Protein AF-A0A1Q7BQR6-F1 (afdb_monomer_lite)

Secondary structure (DSSP, 8-state):
-HHHHHHHHHHHHHHHHHHHHHHHHHHHHTTSS--TT--HHHHHHHHHHHHHHHHHHHHHHHHHHHHHHHHHHHHHHS-TTEEEEE------TT--HHHHHHHHHHHHHHHHHHHHS----TTHHHHHHHHHHHHT--EEE--STTPPPEEE---SHHHHHHHH-HHHHHHHHHHHHHHHHTSSS-HHHHHHHHHHHHHHHHHHHHHHHHHHHHHTPPPPTT--HHHHTTEEEEE-TTSTTSSSS-------

Structure (mmCIF, N/CA/C/O backbone):
data_AF-A0A1Q7BQR6-F1
#
_entry.id   AF-A0A1Q7BQR6-F1
#
loop_
_atom_site.group_PDB
_atom_site.id
_atom_site.type_symbol
_atom_site.label_atom_id
_atom_site.label_alt_id
_atom_site.label_comp_id
_atom_site.label_asym_id
_atom_site.label_entity_id
_atom_site.label_seq_id
_atom_site.pdbx_PDB_ins_code
_atom_site.Cartn_x
_atom_site.Cartn_y
_atom_site.Cartn_z
_atom_site.occupancy
_atom_site.B_iso_or_equiv
_atom_site.auth_seq_id
_atom_site.auth_comp_id
_atom_site.auth_asym_id
_atom_site.auth_atom_id
_atom_site.pdbx_PDB_model_num
ATOM 1 N N . MET A 1 1 ? 7.768 -19.534 -13.280 1.00 55.81 1 MET A N 1
ATOM 2 C CA . MET A 1 1 ? 9.223 -19.458 -12.997 1.00 55.81 1 MET A CA 1
ATOM 3 C C . MET A 1 1 ? 10.026 -19.010 -14.216 1.00 55.81 1 MET A C 1
ATOM 5 O O . MET A 1 1 ? 10.806 -18.085 -14.047 1.00 55.81 1 MET A O 1
ATOM 9 N N . ALA A 1 2 ? 9.800 -19.561 -15.420 1.00 59.00 2 ALA A N 1
ATOM 10 C CA . ALA A 1 2 ? 10.470 -19.107 -16.654 1.00 59.00 2 ALA A CA 1
ATOM 11 C C . ALA A 1 2 ? 10.367 -17.580 -16.881 1.00 59.00 2 ALA A C 1
ATOM 13 O O . ALA A 1 2 ? 11.382 -16.910 -17.024 1.00 59.00 2 ALA A O 1
ATOM 14 N N . LEU A 1 3 ? 9.167 -17.009 -16.706 1.00 63.59 3 LEU A N 1
ATOM 15 C CA . LEU A 1 3 ? 8.905 -15.574 -16.909 1.00 63.59 3 LEU A CA 1
ATOM 16 C C . LEU A 1 3 ? 9.779 -14.617 -16.069 1.00 63.59 3 LEU A C 1
ATOM 18 O O . LEU A 1 3 ? 10.104 -13.527 -16.527 1.00 63.59 3 LEU A O 1
ATOM 22 N N . LEU A 1 4 ? 10.184 -15.001 -14.850 1.00 68.38 4 LEU A N 1
ATOM 23 C CA . LEU A 1 4 ? 11.023 -14.138 -13.999 1.00 68.38 4 LEU A CA 1
ATOM 24 C C . LEU A 1 4 ? 12.511 -14.219 -14.361 1.00 68.38 4 LEU A C 1
ATOM 26 O O . LEU A 1 4 ? 13.251 -13.260 -14.138 1.00 68.38 4 LEU A O 1
ATOM 30 N N . SER A 1 5 ? 12.953 -15.359 -14.894 1.00 72.06 5 SER A N 1
ATOM 31 C CA . SER A 1 5 ? 14.333 -15.544 -15.348 1.00 72.06 5 SER A CA 1
ATOM 32 C C . SER A 1 5 ? 14.590 -14.741 -16.623 1.00 72.06 5 SER A C 1
ATOM 34 O O . SER A 1 5 ? 15.603 -14.046 -16.722 1.00 72.06 5 SER A O 1
ATOM 36 N N . ASP A 1 6 ? 13.630 -14.760 -17.549 1.00 78.69 6 ASP A N 1
ATOM 37 C CA . ASP A 1 6 ? 13.747 -14.105 -18.855 1.00 78.69 6 ASP A CA 1
ATOM 38 C C . ASP A 1 6 ? 13.797 -12.574 -18.732 1.00 78.69 6 ASP A C 1
ATOM 40 O O . ASP A 1 6 ? 14.563 -11.907 -19.432 1.00 78.69 6 ASP A O 1
ATOM 44 N N . ALA A 1 7 ? 13.057 -12.003 -17.774 1.00 76.06 7 ALA A N 1
ATOM 45 C CA . ALA A 1 7 ? 13.074 -10.566 -17.505 1.00 76.06 7 ALA A CA 1
ATOM 46 C C . ALA A 1 7 ? 14.456 -10.069 -17.037 1.00 76.06 7 ALA A C 1
ATOM 48 O O . ALA A 1 7 ? 14.935 -9.039 -17.511 1.00 76.06 7 ALA A O 1
ATOM 49 N N . ARG A 1 8 ? 15.136 -10.819 -16.153 1.00 81.50 8 ARG A N 1
ATOM 50 C CA . ARG A 1 8 ? 16.489 -10.467 -15.682 1.00 81.50 8 ARG A CA 1
ATOM 51 C C . ARG A 1 8 ? 17.517 -10.531 -16.803 1.00 81.50 8 ARG A C 1
ATOM 53 O O . ARG A 1 8 ? 18.348 -9.632 -16.904 1.00 81.50 8 ARG A O 1
ATOM 60 N N . ALA A 1 9 ? 17.456 -11.576 -17.627 1.00 85.50 9 ALA A N 1
ATOM 61 C CA . ALA A 1 9 ? 18.354 -11.725 -18.767 1.00 85.50 9 ALA A CA 1
ATOM 62 C C . ALA A 1 9 ? 18.178 -10.559 -19.751 1.00 85.50 9 ALA A C 1
ATOM 64 O O . ALA A 1 9 ? 19.150 -9.898 -20.098 1.00 85.50 9 ALA A O 1
ATOM 65 N N . THR A 1 10 ? 16.930 -10.227 -20.091 1.00 85.62 10 THR A N 1
ATOM 66 C CA . THR A 1 10 ? 16.605 -9.105 -20.987 1.00 85.62 10 THR A CA 1
ATOM 67 C C . THR A 1 10 ? 17.101 -7.764 -20.433 1.00 85.62 10 THR A C 1
ATOM 69 O O . THR A 1 10 ? 17.679 -6.960 -21.164 1.00 85.62 10 THR A O 1
ATOM 72 N N . ALA A 1 11 ? 16.923 -7.514 -19.130 1.00 86.06 11 ALA A N 1
ATOM 73 C CA . ALA A 1 11 ? 17.396 -6.288 -18.486 1.00 86.06 11 ALA A CA 1
ATOM 74 C C . ALA A 1 11 ? 18.932 -6.189 -18.441 1.00 86.06 11 ALA A C 1
ATOM 76 O O . ALA A 1 11 ? 19.475 -5.090 -18.573 1.00 86.06 11 ALA A O 1
ATOM 77 N N . ALA A 1 12 ? 19.629 -7.317 -18.266 1.00 89.25 12 ALA A N 1
ATOM 78 C CA . ALA A 1 12 ? 21.087 -7.375 -18.325 1.00 89.25 12 ALA A CA 1
ATOM 79 C C . ALA A 1 12 ? 21.591 -7.070 -19.743 1.00 89.25 12 ALA A C 1
ATOM 81 O O . ALA A 1 12 ? 22.372 -6.137 -19.907 1.00 89.25 12 ALA A O 1
ATOM 82 N N . THR A 1 13 ? 21.050 -7.749 -20.762 1.00 93.38 13 THR A N 1
ATOM 83 C CA . THR A 1 13 ? 21.391 -7.503 -22.173 1.00 93.38 13 THR A CA 1
ATOM 84 C C . THR A 1 13 ? 21.185 -6.041 -22.557 1.00 93.38 13 THR A C 1
ATOM 86 O O . THR A 1 13 ? 22.089 -5.413 -23.097 1.00 93.38 13 THR A O 1
ATOM 89 N N . ARG A 1 14 ? 20.039 -5.451 -22.196 1.00 92.25 14 ARG A N 1
ATOM 90 C CA . ARG A 1 14 ? 19.758 -4.037 -22.477 1.00 92.25 14 ARG A CA 1
ATOM 91 C C . ARG A 1 14 ? 20.744 -3.089 -21.793 1.00 92.25 14 ARG A C 1
ATOM 93 O O . ARG A 1 14 ? 21.058 -2.029 -22.329 1.00 92.25 14 ARG A O 1
ATOM 100 N N . ALA A 1 15 ? 21.198 -3.426 -20.589 1.00 93.19 15 ALA A N 1
ATOM 101 C CA . ALA A 1 15 ? 22.183 -2.610 -19.900 1.00 93.19 15 ALA A CA 1
ATOM 102 C C . ALA A 1 15 ? 23.555 -2.678 -20.578 1.00 93.19 15 ALA A C 1
ATOM 104 O O . ALA A 1 15 ? 24.177 -1.635 -20.756 1.00 93.19 15 ALA A O 1
ATOM 105 N N . ASP A 1 16 ? 23.981 -3.869 -20.998 1.00 95.81 16 ASP A N 1
ATOM 106 C CA . ASP A 1 16 ? 25.238 -4.061 -21.723 1.00 95.81 16 ASP A CA 1
ATOM 107 C C . ASP A 1 16 ? 25.211 -3.329 -23.076 1.00 95.81 16 ASP A C 1
ATOM 109 O O . ASP A 1 16 ? 26.170 -2.641 -23.430 1.00 95.81 16 ASP A O 1
ATOM 113 N N . GLU A 1 17 ? 24.082 -3.385 -23.793 1.00 96.69 17 GLU A N 1
ATOM 114 C CA . GLU A 1 17 ? 23.849 -2.620 -25.025 1.00 96.69 17 GLU A CA 1
ATOM 115 C C . GLU A 1 17 ? 23.951 -1.107 -24.796 1.00 96.69 17 GLU A C 1
ATOM 117 O O . GLU A 1 17 ? 24.633 -0.416 -25.554 1.00 96.69 17 GLU A O 1
ATOM 122 N N . LEU A 1 18 ? 23.318 -0.578 -23.741 1.00 96.75 18 LEU A N 1
ATOM 123 C CA . LEU A 1 18 ? 23.414 0.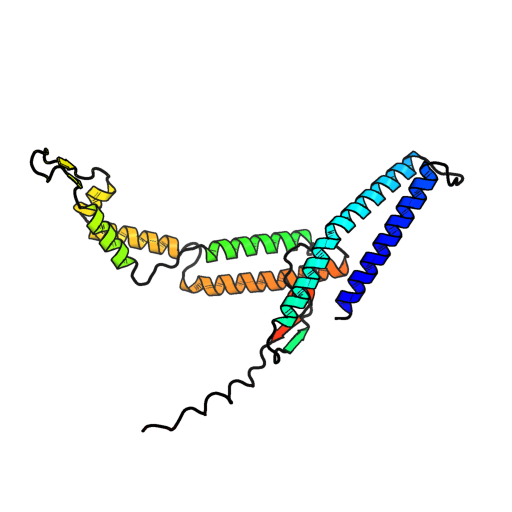843 -23.395 1.00 96.75 18 LEU A CA 1
ATOM 124 C C . LEU A 1 18 ? 24.852 1.240 -23.055 1.00 96.75 18 LEU A C 1
ATOM 126 O O . LEU A 1 18 ? 25.328 2.265 -23.537 1.00 96.75 18 LEU A O 1
ATOM 130 N N . THR A 1 19 ? 25.568 0.432 -22.270 1.00 97.19 19 THR A N 1
ATOM 131 C CA . THR A 1 19 ? 26.977 0.688 -21.947 1.00 97.19 19 THR A CA 1
ATOM 132 C C . THR A 1 19 ? 27.851 0.686 -23.206 1.00 97.19 19 THR A C 1
ATOM 134 O O . THR A 1 19 ? 28.707 1.563 -23.356 1.00 97.19 19 THR A O 1
ATOM 137 N N . ALA A 1 20 ? 27.612 -0.238 -24.142 1.00 97.56 20 ALA A N 1
ATOM 138 C CA . ALA A 1 20 ? 28.313 -0.278 -25.423 1.00 97.56 20 ALA A CA 1
ATOM 139 C C . ALA A 1 20 ? 28.024 0.969 -26.279 1.00 97.56 20 ALA A C 1
ATOM 141 O O . ALA A 1 20 ? 28.961 1.599 -26.771 1.00 97.56 20 ALA A O 1
ATOM 142 N N . GLN A 1 21 ? 26.756 1.380 -26.393 1.00 97.88 21 GLN A N 1
ATOM 143 C CA . GLN A 1 21 ? 26.348 2.586 -27.129 1.00 97.88 21 GLN A CA 1
ATOM 144 C C . GLN A 1 21 ? 26.939 3.864 -26.518 1.00 97.88 21 GLN A C 1
ATOM 146 O O . GLN A 1 21 ? 27.474 4.706 -27.236 1.00 97.88 21 GLN A O 1
ATOM 151 N N . ILE A 1 22 ? 26.905 3.993 -25.188 1.00 97.94 22 ILE A N 1
ATOM 152 C CA . ILE A 1 22 ? 27.515 5.117 -24.463 1.00 97.94 22 ILE A CA 1
ATOM 153 C C . ILE A 1 22 ? 29.016 5.179 -24.752 1.00 97.94 22 ILE A C 1
ATOM 155 O O . ILE A 1 22 ? 29.551 6.270 -24.959 1.00 97.94 22 ILE A O 1
ATOM 159 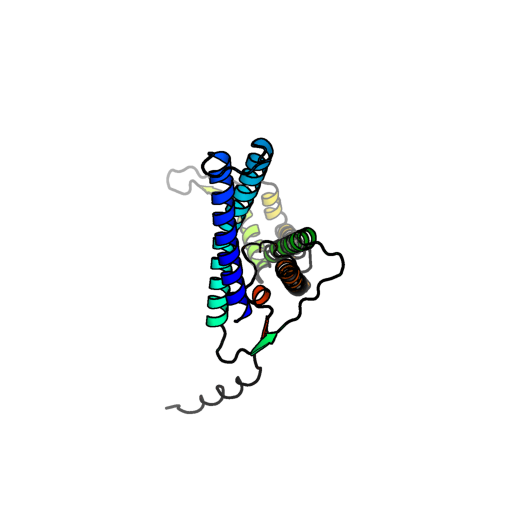N N . SER A 1 23 ? 29.706 4.032 -24.785 1.00 97.75 23 SER A N 1
ATOM 160 C CA . SER A 1 23 ? 31.131 4.011 -25.117 1.00 97.75 23 SER A CA 1
ATOM 161 C C . SER A 1 23 ? 31.397 4.407 -26.570 1.00 97.75 23 SER A C 1
ATOM 163 O O . SER A 1 23 ? 32.281 5.234 -26.781 1.00 97.75 23 SER A O 1
ATOM 165 N N . ASP A 1 24 ? 30.629 3.897 -27.543 1.00 97.75 24 ASP A N 1
ATOM 166 C CA . ASP A 1 24 ? 30.773 4.254 -28.969 1.00 97.75 24 ASP A CA 1
ATOM 167 C C . ASP A 1 24 ? 30.596 5.764 -29.191 1.00 97.75 24 ASP A C 1
ATOM 169 O O . ASP A 1 24 ? 31.467 6.418 -29.767 1.00 97.75 24 ASP A O 1
ATOM 173 N N . VAL A 1 25 ? 29.521 6.351 -28.653 1.00 97.62 25 VAL A N 1
ATOM 174 C CA . VAL A 1 25 ? 29.250 7.793 -28.779 1.00 97.62 25 VAL A CA 1
ATOM 175 C C . VAL A 1 25 ? 30.335 8.622 -28.086 1.00 97.62 25 VAL A C 1
ATOM 177 O O . VAL A 1 25 ? 30.791 9.631 -28.626 1.00 97.62 25 VAL A O 1
ATOM 180 N N . ARG A 1 26 ? 30.814 8.183 -26.915 1.00 98.00 26 ARG A N 1
ATOM 181 C CA . ARG A 1 26 ? 31.918 8.841 -26.201 1.00 98.00 26 ARG A CA 1
ATOM 182 C C . ARG A 1 26 ? 33.227 8.794 -26.990 1.00 98.00 26 ARG A C 1
ATOM 184 O O . ARG A 1 26 ? 33.954 9.786 -27.008 1.00 98.00 26 ARG A O 1
ATOM 191 N N . ASP A 1 27 ? 33.559 7.667 -27.611 1.00 97.88 27 ASP A N 1
ATOM 192 C CA . ASP A 1 27 ? 34.783 7.533 -28.404 1.00 97.88 27 ASP A CA 1
ATOM 193 C C . ASP A 1 27 ? 34.715 8.377 -29.690 1.00 97.88 27 ASP A C 1
ATOM 195 O O . ASP A 1 27 ? 35.723 8.987 -30.061 1.00 97.88 27 ASP A O 1
ATOM 199 N N . ARG A 1 28 ? 33.527 8.514 -30.301 1.00 97.12 28 ARG A N 1
ATOM 200 C CA . ARG A 1 28 ? 33.272 9.446 -31.418 1.00 97.12 28 ARG A CA 1
ATOM 201 C C . ARG A 1 28 ? 33.423 10.910 -31.001 1.00 97.12 28 ARG A C 1
ATOM 203 O O . ARG A 1 28 ? 34.170 11.654 -31.631 1.00 97.12 28 ARG A O 1
ATOM 210 N N . LEU A 1 29 ? 32.813 11.314 -29.883 1.00 96.56 29 LEU A N 1
ATOM 211 C CA . LEU A 1 29 ? 32.932 12.677 -29.337 1.00 96.56 29 LEU A CA 1
ATOM 212 C C . LEU A 1 29 ? 34.375 13.067 -28.985 1.00 96.56 29 LEU A C 1
ATOM 214 O O . LEU A 1 29 ? 34.754 14.226 -29.132 1.00 96.56 29 LEU A O 1
ATOM 218 N N . ASN A 1 30 ? 35.180 12.104 -28.532 1.00 97.25 30 ASN A N 1
ATOM 219 C CA . ASN A 1 30 ? 36.588 12.317 -28.194 1.00 97.25 30 ASN A CA 1
ATOM 220 C C . ASN A 1 30 ? 37.532 12.231 -29.407 1.00 97.25 30 ASN A C 1
ATOM 222 O O . ASN A 1 30 ? 38.747 12.326 -29.230 1.00 97.25 30 ASN A O 1
ATOM 226 N N . GLY A 1 31 ? 37.010 12.001 -30.617 1.00 96.00 31 GLY A N 1
ATOM 227 C CA . GLY A 1 31 ? 37.808 11.866 -31.838 1.00 96.00 31 GLY A CA 1
ATOM 228 C C . GLY A 1 31 ? 38.665 10.598 -31.901 1.00 96.00 31 GLY A C 1
ATOM 229 O O . GLY A 1 31 ? 39.575 10.519 -32.721 1.00 96.00 31 GLY A O 1
ATOM 230 N N . ARG A 1 32 ? 38.400 9.598 -31.047 1.00 97.12 32 ARG A N 1
ATOM 231 C CA . ARG A 1 32 ? 39.082 8.290 -31.099 1.00 97.12 32 ARG A CA 1
ATOM 232 C C . ARG A 1 32 ? 38.581 7.440 -32.261 1.00 97.12 32 ARG A C 1
ATOM 234 O O . ARG A 1 32 ? 39.334 6.642 -32.809 1.00 97.12 32 ARG A O 1
ATOM 241 N N . VAL A 1 33 ? 37.315 7.623 -32.623 1.00 96.38 33 VAL A N 1
ATOM 242 C CA . VAL A 1 33 ? 36.673 7.041 -33.801 1.00 96.38 33 VAL A CA 1
ATOM 243 C C . VAL A 1 33 ? 36.109 8.197 -34.615 1.00 96.38 33 VAL A C 1
ATOM 245 O O . VAL A 1 33 ? 35.431 9.056 -34.062 1.00 96.38 33 VAL A O 1
ATOM 248 N N . TRP A 1 34 ? 36.384 8.234 -35.917 1.00 92.06 34 TRP A N 1
ATOM 249 C CA . TRP A 1 34 ? 35.858 9.266 -36.808 1.00 92.06 34 TRP A CA 1
ATOM 250 C C . TRP A 1 34 ? 34.976 8.630 -37.876 1.00 92.06 34 TRP A C 1
ATOM 252 O O . TRP A 1 34 ? 35.377 7.655 -38.515 1.00 92.06 34 TRP A O 1
ATOM 262 N N . ARG A 1 35 ? 33.781 9.185 -38.078 1.00 95.31 35 ARG A N 1
ATOM 263 C CA . ARG A 1 35 ? 32.907 8.844 -39.200 1.00 95.31 35 ARG A CA 1
ATOM 264 C C . ARG A 1 35 ? 32.589 10.118 -39.970 1.00 95.31 35 ARG A C 1
ATOM 266 O O . ARG A 1 35 ? 32.340 11.174 -39.390 1.00 95.31 35 ARG A O 1
ATOM 273 N N . GLN A 1 36 ? 32.625 10.019 -41.292 1.00 96.19 36 GLN A N 1
ATOM 274 C CA . GLN A 1 36 ? 32.262 11.131 -42.158 1.00 96.19 36 GLN A CA 1
ATOM 275 C C . GLN A 1 36 ? 30.781 11.472 -41.934 1.00 96.19 36 GLN A C 1
ATOM 277 O O . GLN A 1 36 ? 29.923 10.620 -42.148 1.00 96.19 36 GLN A O 1
ATOM 282 N N . GLY A 1 37 ? 30.496 12.705 -41.508 1.00 94.81 37 GLY A N 1
ATOM 283 C CA . GLY A 1 37 ? 29.133 13.180 -41.234 1.00 94.81 37 GLY A CA 1
ATOM 284 C C . GLY A 1 37 ? 28.747 13.261 -39.755 1.00 94.81 37 GLY A C 1
ATOM 285 O O . GLY A 1 37 ? 27.616 13.631 -39.467 1.00 94.81 37 GLY A O 1
ATOM 286 N N . ASP A 1 38 ? 29.656 12.960 -38.825 1.00 96.69 38 ASP A N 1
ATOM 287 C CA . ASP A 1 38 ? 29.393 13.148 -37.395 1.00 96.69 38 ASP A CA 1
ATOM 288 C C . ASP A 1 38 ? 29.241 14.642 -37.052 1.00 96.69 38 ASP A C 1
ATOM 290 O O . ASP A 1 38 ? 30.207 15.403 -37.135 1.00 96.69 38 ASP A O 1
ATOM 294 N N . ASP A 1 39 ? 28.041 15.051 -36.627 1.00 97.12 39 ASP A N 1
ATOM 295 C CA . ASP A 1 39 ? 27.799 16.353 -35.998 1.00 97.12 39 ASP A CA 1
ATOM 296 C C . ASP A 1 39 ? 28.014 16.243 -34.472 1.00 97.12 39 ASP A C 1
ATOM 298 O O . ASP A 1 39 ? 27.289 15.509 -33.786 1.00 97.12 39 ASP A O 1
ATOM 302 N N . PRO A 1 40 ? 28.982 16.977 -33.887 1.00 96.06 40 PRO A N 1
ATOM 303 C CA . PRO A 1 40 ? 29.203 16.990 -32.444 1.00 96.06 40 PRO A CA 1
ATOM 304 C C . PRO A 1 40 ? 27.972 17.378 -31.615 1.00 96.06 40 PRO A C 1
ATOM 306 O O . PRO A 1 40 ? 27.861 16.939 -30.468 1.00 96.06 40 PRO A O 1
ATOM 309 N N . ALA A 1 41 ? 27.073 18.215 -32.142 1.00 97.19 41 ALA A N 1
ATOM 310 C CA . ALA A 1 41 ? 25.863 18.617 -31.431 1.00 97.19 41 ALA A CA 1
ATOM 311 C C . ALA A 1 41 ? 24.876 17.446 -31.307 1.00 97.19 41 ALA A C 1
ATOM 313 O O . ALA A 1 41 ? 24.406 17.157 -30.204 1.00 97.19 41 ALA A O 1
ATOM 314 N N . GLU A 1 42 ? 24.634 16.723 -32.403 1.00 97.31 42 GLU A N 1
ATOM 315 C CA . GLU A 1 42 ? 23.774 15.535 -32.416 1.00 97.31 42 GLU A CA 1
ATOM 316 C C . GLU A 1 42 ? 24.326 14.430 -31.510 1.00 97.31 42 GLU A C 1
ATOM 318 O O . GLU A 1 42 ? 23.586 13.867 -30.700 1.00 97.31 42 GLU A O 1
ATOM 323 N N . LEU A 1 43 ? 25.640 14.182 -31.563 1.00 97.31 43 LEU A N 1
ATOM 324 C CA . LEU A 1 43 ? 26.298 13.198 -30.700 1.00 97.31 43 LEU A CA 1
ATOM 325 C C . LEU A 1 43 ? 26.167 13.534 -29.211 1.00 97.31 43 LEU A C 1
ATOM 327 O O . LEU A 1 43 ? 25.983 12.633 -28.395 1.00 97.31 43 LEU A O 1
ATOM 331 N N . ARG A 1 44 ? 26.242 14.817 -28.832 1.00 97.69 44 ARG A N 1
ATOM 332 C CA . ARG A 1 44 ? 26.018 15.244 -27.439 1.00 97.69 44 ARG A CA 1
ATOM 333 C C . ARG A 1 44 ? 24.579 14.987 -27.005 1.00 97.69 44 ARG A C 1
ATOM 335 O O . ARG A 1 44 ? 24.371 14.417 -25.937 1.00 97.69 44 ARG A O 1
ATOM 342 N N . CYS A 1 45 ? 23.600 15.340 -27.838 1.00 97.44 45 CYS A N 1
ATOM 343 C CA . CYS A 1 45 ? 22.193 15.054 -27.557 1.00 97.44 45 CYS A CA 1
ATOM 344 C C . CYS A 1 45 ? 21.929 13.547 -27.420 1.00 97.44 45 CYS A C 1
ATOM 346 O O . CYS A 1 45 ? 21.205 13.122 -26.516 1.00 97.44 45 CYS A O 1
ATOM 348 N N . GLU A 1 46 ? 22.529 12.727 -28.285 1.00 97.69 46 GLU A N 1
ATOM 349 C CA . GLU A 1 46 ? 22.432 11.273 -28.190 1.00 97.69 46 GLU A CA 1
ATOM 350 C C . GLU A 1 46 ? 23.085 10.738 -26.910 1.00 97.69 46 GLU A C 1
ATOM 352 O O . GLU A 1 46 ? 22.473 9.931 -26.207 1.00 97.69 46 GLU A O 1
ATOM 357 N N . PHE A 1 47 ? 24.283 11.216 -26.570 1.00 97.81 47 PHE A N 1
ATOM 358 C CA . PHE A 1 47 ? 24.987 10.835 -25.349 1.00 97.81 47 PHE A CA 1
ATOM 359 C C . PHE A 1 47 ? 24.161 11.145 -24.095 1.00 97.81 47 PHE A C 1
ATOM 361 O O . PHE A 1 47 ? 23.975 10.273 -23.244 1.00 97.81 47 PHE A O 1
ATOM 368 N N . ASP A 1 48 ? 23.593 12.350 -24.008 1.00 98.00 48 ASP A N 1
ATOM 369 C CA . ASP A 1 48 ? 22.743 12.762 -22.888 1.00 98.00 48 ASP A CA 1
ATOM 370 C C . ASP A 1 48 ? 21.483 11.890 -22.778 1.00 98.00 48 ASP A C 1
ATOM 372 O O . ASP A 1 48 ? 21.103 11.469 -21.679 1.00 98.00 48 ASP A O 1
ATOM 376 N N . ARG A 1 49 ? 20.860 11.550 -23.916 1.00 98.12 49 ARG A N 1
ATOM 377 C CA . ARG A 1 49 ? 19.718 10.625 -23.979 1.00 98.12 49 ARG A CA 1
ATOM 378 C C . ARG A 1 49 ? 20.090 9.232 -23.461 1.00 98.12 49 ARG A C 1
ATOM 380 O O . ARG A 1 49 ? 19.332 8.656 -22.679 1.00 98.12 49 ARG A O 1
ATOM 387 N N . LEU A 1 50 ? 21.238 8.694 -23.872 1.00 97.75 50 LEU A N 1
ATOM 388 C CA . LEU A 1 50 ? 21.713 7.378 -23.434 1.00 97.75 50 LEU A CA 1
ATOM 389 C C . LEU A 1 50 ? 22.052 7.363 -21.939 1.00 97.75 50 LEU A C 1
ATOM 391 O O . LEU A 1 50 ? 21.631 6.449 -21.231 1.00 97.75 50 LEU A O 1
ATOM 395 N N . LEU A 1 51 ? 22.720 8.401 -21.428 1.00 98.00 51 LEU A N 1
ATOM 396 C CA . LEU A 1 51 ? 22.986 8.549 -19.994 1.00 98.00 51 LEU A CA 1
ATOM 397 C C . LEU A 1 51 ? 21.694 8.644 -19.173 1.00 98.00 51 LEU A C 1
ATOM 399 O O . LEU A 1 51 ? 21.612 8.098 -18.070 1.00 98.00 51 LEU A O 1
ATOM 403 N N . ALA A 1 52 ? 20.671 9.333 -19.683 1.00 96.94 52 ALA A N 1
ATOM 404 C CA . ALA A 1 52 ? 19.365 9.383 -19.034 1.00 96.94 52 ALA A CA 1
ATOM 405 C C . ALA A 1 52 ? 18.702 7.993 -18.987 1.00 96.94 52 ALA A C 1
ATOM 407 O O . ALA A 1 52 ? 18.166 7.609 -17.943 1.00 96.94 52 ALA A O 1
ATOM 408 N N . ALA A 1 53 ? 18.785 7.222 -20.076 1.00 95.25 53 ALA A N 1
ATOM 409 C CA . ALA A 1 53 ? 18.273 5.854 -20.139 1.00 95.25 53 ALA A CA 1
ATOM 410 C C . ALA A 1 53 ? 19.027 4.901 -19.192 1.00 95.25 53 ALA A C 1
ATOM 412 O O . ALA A 1 53 ? 18.392 4.135 -18.465 1.00 95.25 53 ALA A O 1
ATOM 413 N N . GLU A 1 54 ? 20.359 4.987 -19.133 1.00 96.88 54 GLU A N 1
ATOM 414 C CA . GLU A 1 54 ? 21.179 4.209 -18.198 1.00 96.88 54 GLU A CA 1
ATOM 415 C C . GLU A 1 54 ? 20.802 4.519 -16.744 1.00 96.88 54 GLU A C 1
ATOM 417 O O . GLU A 1 54 ? 20.543 3.603 -15.961 1.00 96.88 54 GLU A O 1
ATOM 422 N N . LYS A 1 55 ? 20.684 5.804 -16.382 1.00 96.81 55 LYS A N 1
ATOM 423 C CA . LYS A 1 55 ? 20.244 6.219 -15.039 1.00 96.81 55 LYS A CA 1
ATOM 424 C C . LYS A 1 55 ? 18.851 5.691 -14.700 1.00 96.81 55 LYS A C 1
ATOM 426 O O . LYS A 1 55 ? 18.615 5.296 -13.557 1.00 96.81 55 LYS A O 1
ATOM 431 N N . ALA A 1 56 ? 17.923 5.683 -15.657 1.00 93.81 56 ALA A N 1
ATOM 432 C CA . ALA A 1 56 ? 16.590 5.118 -15.456 1.00 93.81 56 ALA A CA 1
ATOM 433 C C . ALA A 1 56 ? 16.660 3.606 -15.175 1.00 93.81 56 ALA A C 1
ATOM 435 O O . ALA A 1 56 ? 16.071 3.141 -14.198 1.00 93.81 56 ALA A O 1
ATOM 436 N N . LEU A 1 57 ? 17.453 2.861 -15.951 1.00 93.62 57 LEU A N 1
ATOM 437 C CA . LEU A 1 57 ? 17.658 1.424 -15.755 1.00 93.62 57 LEU A CA 1
ATOM 438 C C . LEU A 1 57 ? 18.330 1.127 -14.405 1.00 93.62 57 LEU A C 1
ATOM 440 O O . LEU A 1 57 ? 17.896 0.238 -13.673 1.00 93.62 57 LEU A O 1
ATOM 444 N N . GLN A 1 58 ? 19.342 1.908 -14.019 1.00 94.19 58 GLN A N 1
ATOM 445 C CA . GLN A 1 58 ? 20.007 1.780 -12.718 1.00 94.19 58 GLN A CA 1
ATOM 446 C C . GLN A 1 58 ? 19.041 1.993 -11.543 1.00 94.19 58 GLN A C 1
ATOM 448 O O . GLN A 1 58 ? 19.117 1.259 -10.560 1.00 94.19 58 GLN A O 1
ATOM 453 N N . ARG A 1 59 ? 18.104 2.947 -11.647 1.00 93.56 59 ARG A N 1
ATOM 454 C CA . ARG A 1 59 ? 17.056 3.166 -10.630 1.00 93.56 59 ARG A CA 1
ATOM 455 C C . ARG A 1 59 ? 16.049 2.017 -10.557 1.00 93.56 59 ARG A C 1
ATOM 457 O O . ARG A 1 59 ? 15.520 1.751 -9.483 1.00 93.56 59 ARG A O 1
ATOM 464 N N . GLN A 1 60 ? 15.791 1.340 -11.673 1.00 92.25 60 GLN A N 1
ATOM 465 C CA . GLN A 1 60 ? 14.832 0.237 -11.756 1.00 92.25 60 GLN A CA 1
ATOM 466 C C . GLN A 1 60 ? 15.380 -1.079 -11.183 1.00 92.25 60 GLN A C 1
ATOM 468 O O . GLN A 1 60 ? 14.644 -1.814 -10.527 1.00 92.25 60 GLN A O 1
ATOM 473 N N . ARG A 1 61 ? 16.680 -1.354 -11.355 1.00 92.50 61 ARG A N 1
ATOM 474 C CA . ARG A 1 61 ? 17.345 -2.578 -10.863 1.00 92.50 61 ARG A CA 1
ATOM 475 C C . ARG A 1 61 ? 17.018 -2.962 -9.408 1.00 92.50 61 ARG A C 1
ATOM 477 O O . ARG A 1 61 ? 16.627 -4.111 -9.198 1.00 92.50 61 ARG A O 1
ATOM 484 N N . PRO A 1 62 ? 17.153 -2.078 -8.396 1.00 93.88 62 PRO A N 1
ATOM 485 C CA . PRO A 1 62 ? 16.848 -2.453 -7.015 1.00 93.88 62 PRO A CA 1
ATOM 486 C C . PRO A 1 62 ? 15.363 -2.779 -6.803 1.00 93.88 62 PRO A C 1
ATOM 488 O O . PRO A 1 62 ? 15.053 -3.672 -6.022 1.00 93.88 62 PRO A O 1
ATOM 491 N N . ILE A 1 63 ? 14.453 -2.113 -7.523 1.00 92.69 63 ILE A N 1
ATOM 492 C CA . ILE A 1 63 ? 13.004 -2.360 -7.434 1.00 92.69 63 ILE A CA 1
ATOM 493 C C . ILE A 1 63 ? 12.670 -3.758 -7.967 1.00 92.69 63 ILE A C 1
ATOM 495 O O . ILE A 1 63 ? 11.892 -4.492 -7.357 1.00 92.69 63 ILE A O 1
ATOM 499 N N . GLU A 1 64 ? 13.271 -4.153 -9.089 1.00 92.06 64 GLU A N 1
ATOM 500 C CA . GLU A 1 64 ? 13.073 -5.486 -9.664 1.00 92.06 64 GLU A CA 1
ATOM 501 C C . GLU A 1 64 ? 13.697 -6.586 -8.806 1.00 92.06 64 GLU A C 1
ATOM 503 O O . GLU A 1 64 ? 13.080 -7.635 -8.609 1.00 92.06 64 GLU A O 1
ATOM 508 N N . ALA A 1 65 ? 14.895 -6.348 -8.265 1.00 91.94 65 ALA A N 1
ATOM 509 C CA . ALA A 1 65 ? 15.544 -7.275 -7.345 1.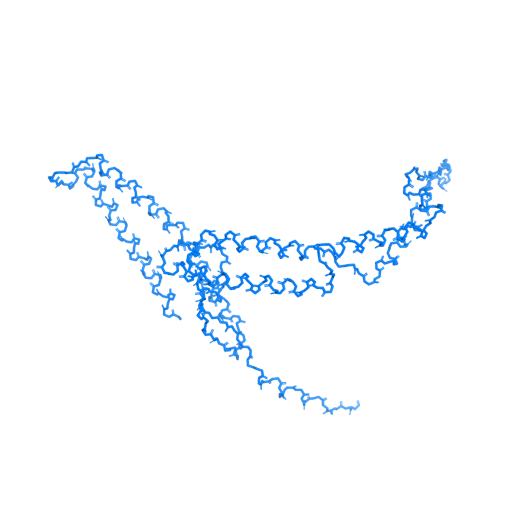00 91.94 65 ALA A CA 1
ATOM 510 C C . ALA A 1 65 ? 14.671 -7.526 -6.105 1.00 91.94 65 ALA A C 1
ATOM 512 O O . ALA A 1 65 ? 14.315 -8.676 -5.846 1.00 91.94 65 ALA A O 1
ATOM 513 N N . ASP A 1 66 ? 14.235 -6.456 -5.432 1.00 94.44 66 ASP A N 1
ATOM 514 C CA . ASP A 1 66 ? 13.328 -6.512 -4.279 1.00 94.44 66 ASP A CA 1
ATOM 515 C C . ASP A 1 66 ? 12.003 -7.212 -4.618 1.00 94.44 66 ASP A C 1
ATOM 517 O O . ASP A 1 66 ? 11.512 -8.059 -3.873 1.00 94.44 66 ASP A O 1
ATOM 521 N N . THR A 1 67 ? 11.423 -6.919 -5.783 1.00 93.88 67 THR A N 1
ATOM 522 C CA . THR A 1 67 ? 10.181 -7.564 -6.231 1.00 93.88 67 THR A CA 1
ATOM 523 C C . THR A 1 67 ? 10.352 -9.071 -6.397 1.00 93.88 67 THR A C 1
ATOM 525 O O . THR A 1 67 ? 9.505 -9.841 -5.941 1.00 93.88 67 THR A O 1
ATOM 528 N N . ILE A 1 68 ? 11.458 -9.516 -6.993 1.00 93.25 68 ILE A N 1
ATOM 529 C CA . ILE A 1 68 ? 11.742 -10.943 -7.168 1.00 93.25 68 ILE A CA 1
ATOM 530 C C . ILE A 1 68 ? 11.983 -11.625 -5.822 1.00 93.25 68 ILE A C 1
ATOM 532 O O . ILE A 1 68 ? 11.492 -12.735 -5.607 1.00 93.25 68 ILE A O 1
ATOM 536 N N . ASP A 1 69 ? 12.695 -10.975 -4.908 1.00 94.62 69 ASP A N 1
ATOM 537 C CA . ASP A 1 69 ? 12.962 -11.535 -3.585 1.00 94.62 69 ASP A CA 1
ATOM 538 C C . ASP A 1 69 ? 11.673 -11.653 -2.761 1.00 94.62 69 ASP A C 1
ATOM 540 O O . ASP A 1 69 ? 11.423 -12.705 -2.167 1.00 94.62 69 ASP A O 1
ATOM 544 N N . ARG A 1 70 ? 10.772 -10.665 -2.839 1.00 96.12 70 ARG A N 1
ATOM 545 C CA . ARG A 1 70 ? 9.417 -10.773 -2.273 1.00 96.12 70 ARG A CA 1
ATOM 546 C C . ARG A 1 70 ? 8.596 -11.889 -2.910 1.00 96.12 70 ARG A C 1
ATOM 548 O O . ARG A 1 70 ? 7.882 -12.587 -2.193 1.00 96.12 70 ARG A O 1
ATOM 555 N N . CYS A 1 71 ? 8.705 -12.100 -4.223 1.00 96.06 71 CYS A N 1
ATOM 556 C CA . CYS A 1 71 ? 8.036 -13.218 -4.895 1.00 96.06 71 CYS A CA 1
ATOM 557 C C . CYS A 1 71 ? 8.517 -14.572 -4.374 1.00 96.06 71 CYS A C 1
ATOM 559 O O . CYS A 1 71 ? 7.701 -15.442 -4.072 1.00 96.06 71 CYS A O 1
ATOM 561 N N . LYS A 1 72 ? 9.832 -14.742 -4.217 1.00 95.56 72 LYS A N 1
ATOM 562 C CA . LYS A 1 72 ? 10.416 -15.962 -3.647 1.00 95.56 72 LYS A CA 1
ATOM 563 C C . LYS A 1 72 ? 9.991 -16.171 -2.197 1.00 95.56 72 LYS A C 1
ATOM 565 O O . LYS A 1 72 ? 9.587 -17.275 -1.847 1.00 95.56 72 LYS A O 1
ATOM 570 N N . ALA A 1 73 ? 10.053 -15.122 -1.376 1.00 96.38 73 ALA A N 1
ATOM 571 C CA . ALA A 1 73 ? 9.649 -15.179 0.025 1.00 96.38 73 ALA A CA 1
ATOM 572 C C . ALA A 1 73 ? 8.166 -15.548 0.171 1.00 96.38 73 ALA A C 1
ATOM 574 O O . ALA A 1 73 ? 7.821 -16.396 0.987 1.00 96.38 73 ALA A O 1
ATOM 575 N N . TRP A 1 74 ? 7.300 -14.966 -0.663 1.00 96.94 74 TRP A N 1
ATOM 576 C CA . TRP A 1 74 ? 5.877 -15.293 -0.683 1.00 96.94 74 TRP A CA 1
ATOM 577 C C . TRP A 1 74 ? 5.632 -16.756 -1.059 1.00 96.94 74 TRP A C 1
ATOM 579 O O . TRP A 1 74 ? 4.930 -17.444 -0.328 1.00 96.94 74 TRP A O 1
ATOM 589 N N . LEU A 1 75 ? 6.263 -17.256 -2.131 1.00 96.44 75 LEU A N 1
ATOM 590 C CA . LEU A 1 75 ? 6.157 -18.664 -2.536 1.00 96.44 75 LEU A CA 1
ATOM 591 C C . LEU A 1 75 ? 6.648 -19.624 -1.443 1.00 96.44 75 LEU A C 1
ATOM 593 O O . LEU A 1 75 ? 6.015 -20.648 -1.206 1.00 96.44 75 LEU A O 1
ATOM 597 N N . ALA A 1 76 ? 7.748 -19.288 -0.765 1.00 96.38 76 ALA A N 1
ATOM 598 C CA . ALA A 1 76 ? 8.302 -20.096 0.320 1.00 96.38 76 ALA A CA 1
ATOM 599 C C . ALA A 1 76 ? 7.414 -20.116 1.578 1.00 96.38 76 ALA A C 1
ATOM 601 O O . ALA A 1 76 ? 7.480 -21.065 2.355 1.00 96.38 76 ALA A O 1
ATOM 602 N N . ALA A 1 77 ? 6.592 -19.083 1.781 1.00 96.50 77 ALA A N 1
ATOM 603 C CA . ALA A 1 77 ? 5.671 -18.982 2.910 1.00 96.50 77 ALA A CA 1
ATOM 604 C C . ALA A 1 77 ? 4.325 -19.694 2.674 1.00 96.50 77 ALA A C 1
ATOM 606 O O . ALA A 1 77 ? 3.524 -19.797 3.605 1.00 96.50 77 ALA A O 1
ATOM 607 N N . LEU A 1 78 ? 4.046 -20.167 1.453 1.00 95.25 78 LEU A N 1
ATOM 608 C CA . LEU A 1 78 ? 2.794 -20.859 1.154 1.00 95.25 78 LEU A CA 1
ATOM 609 C C . LEU A 1 78 ? 2.742 -22.235 1.840 1.00 95.25 78 LEU A C 1
ATOM 611 O O . LEU A 1 78 ? 3.727 -22.976 1.812 1.00 95.25 78 LEU A O 1
ATOM 615 N N . PRO A 1 79 ? 1.585 -22.633 2.403 1.00 94.69 79 PRO A N 1
ATOM 616 C CA . PRO A 1 79 ? 1.382 -23.996 2.877 1.00 94.69 79 PRO A CA 1
ATOM 617 C C . PRO A 1 79 ? 1.679 -25.036 1.778 1.00 94.69 79 PRO A C 1
ATOM 619 O O . PRO A 1 79 ? 1.297 -24.800 0.627 1.00 94.69 79 PRO A O 1
ATOM 622 N N . PRO A 1 80 ? 2.252 -26.214 2.103 1.00 91.75 80 PRO A N 1
ATOM 623 C CA . PRO A 1 80 ? 2.630 -27.232 1.111 1.00 91.75 80 PRO A CA 1
ATOM 624 C C . PRO A 1 80 ? 1.490 -27.727 0.208 1.00 91.75 80 PRO A C 1
ATOM 626 O O . PRO A 1 80 ? 1.743 -28.209 -0.890 1.00 91.75 80 PRO A O 1
ATOM 629 N N . ALA A 1 81 ? 0.238 -27.615 0.661 1.00 92.50 81 ALA A N 1
ATOM 630 C CA . ALA A 1 81 ? -0.955 -28.024 -0.084 1.00 92.50 81 ALA A CA 1
ATOM 631 C C . ALA A 1 81 ? -1.613 -26.877 -0.880 1.00 92.50 81 ALA A C 1
ATOM 633 O O . ALA A 1 81 ? -2.735 -27.024 -1.359 1.00 92.50 81 ALA A O 1
ATOM 634 N N . THR A 1 82 ? -0.967 -25.715 -0.992 1.00 94.38 82 THR A N 1
ATOM 635 C CA . THR A 1 82 ? -1.535 -24.573 -1.721 1.00 94.38 82 THR A CA 1
ATOM 636 C C . THR A 1 82 ? -1.485 -24.821 -3.222 1.00 94.38 82 THR A C 1
ATOM 638 O O . THR A 1 82 ? -0.413 -25.052 -3.779 1.00 94.38 82 THR A O 1
ATOM 641 N N . VAL A 1 83 ? -2.632 -24.711 -3.894 1.00 95.56 83 VAL A N 1
ATOM 642 C CA . VAL A 1 83 ? -2.700 -24.743 -5.359 1.00 95.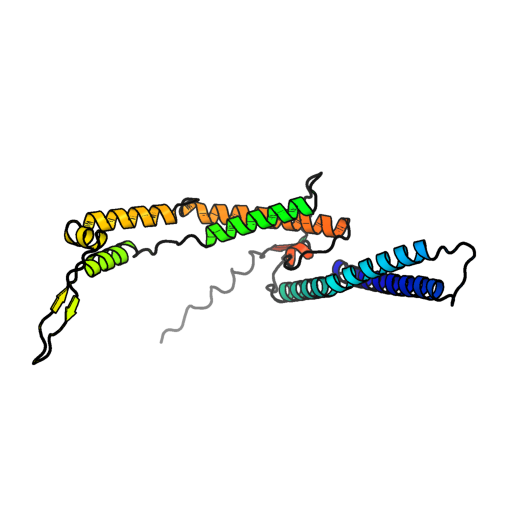56 83 VAL A CA 1
ATOM 643 C C . VAL A 1 83 ? -2.624 -23.312 -5.880 1.00 95.56 83 VAL A C 1
ATOM 645 O O . VAL A 1 83 ? -3.314 -22.422 -5.382 1.00 95.56 83 VAL A O 1
ATOM 648 N N . LEU A 1 84 ? -1.760 -23.079 -6.868 1.00 96.56 84 LEU A N 1
ATOM 649 C CA . LEU A 1 84 ? -1.650 -21.793 -7.551 1.00 96.56 84 LEU A CA 1
ATOM 650 C C . LEU A 1 84 ? -2.405 -21.856 -8.874 1.00 96.56 84 LEU A C 1
ATOM 652 O O . LEU A 1 84 ? -2.041 -22.619 -9.765 1.00 96.56 84 LEU A O 1
ATOM 656 N N . GLU A 1 85 ? -3.434 -21.030 -9.002 1.00 96.25 85 GLU A N 1
ATOM 657 C CA . GLU A 1 85 ? -4.197 -20.875 -10.237 1.00 96.25 85 GLU A CA 1
ATOM 658 C C . GLU A 1 85 ? -3.692 -19.659 -11.003 1.00 96.25 85 GLU A C 1
ATOM 660 O O . GLU A 1 85 ? -3.502 -18.587 -10.425 1.00 96.25 85 GLU A O 1
ATOM 665 N N . GLN A 1 86 ? -3.478 -19.814 -12.308 1.00 96.19 86 GLN A N 1
ATOM 666 C CA . GLN A 1 86 ? -3.145 -18.687 -13.169 1.00 96.19 86 GLN A CA 1
ATOM 667 C C . GLN A 1 86 ? -4.384 -17.813 -13.368 1.00 96.19 86 GLN A C 1
ATOM 669 O O . GLN A 1 86 ? -5.469 -18.312 -13.663 1.00 96.19 86 GLN A O 1
ATOM 674 N N . VAL A 1 87 ? -4.215 -16.502 -13.231 1.00 95.56 87 VAL A N 1
ATOM 675 C CA . VAL A 1 87 ? -5.298 -15.535 -13.408 1.00 95.56 87 VAL A CA 1
ATOM 676 C C . VAL A 1 87 ? -4.949 -14.638 -14.581 1.00 95.56 87 VAL A C 1
ATOM 678 O O . VAL A 1 87 ? -3.976 -13.887 -14.523 1.00 95.56 87 VAL A O 1
ATOM 681 N N . ALA A 1 88 ? -5.755 -14.708 -15.638 1.00 92.81 88 ALA A N 1
ATOM 682 C CA . ALA A 1 88 ? -5.632 -13.791 -16.759 1.00 92.81 88 ALA A CA 1
ATOM 683 C C . ALA A 1 88 ? -6.067 -12.382 -16.314 1.00 92.81 88 ALA A C 1
ATOM 685 O O . ALA A 1 88 ? -7.181 -12.225 -15.802 1.00 92.81 88 ALA A O 1
ATOM 686 N N . PRO A 1 89 ? -5.214 -11.358 -16.468 1.00 92.31 89 PRO A N 1
ATOM 687 C CA . PRO A 1 89 ? -5.606 -9.990 -16.173 1.00 92.31 89 PRO A CA 1
ATOM 688 C C . PRO A 1 89 ? -6.644 -9.518 -17.196 1.00 92.31 89 PRO A C 1
ATOM 690 O O . PRO A 1 89 ? -6.502 -9.752 -18.395 1.00 92.31 89 PRO A O 1
ATOM 693 N N . VAL A 1 90 ? -7.681 -8.829 -16.721 1.00 92.88 90 VAL A N 1
ATOM 694 C CA . VAL A 1 90 ? -8.652 -8.149 -17.583 1.00 92.88 90 VAL A CA 1
ATOM 695 C C . VAL A 1 90 ? -8.199 -6.701 -17.716 1.00 92.88 90 VAL A C 1
ATOM 697 O O . VAL A 1 90 ? -8.286 -5.938 -16.755 1.00 92.88 90 VAL A O 1
ATOM 700 N N . VAL A 1 91 ? -7.670 -6.339 -18.884 1.00 91.94 91 VAL A N 1
ATOM 701 C CA . VAL A 1 91 ? -7.300 -4.956 -19.208 1.00 91.94 91 VAL A CA 1
ATOM 702 C C . VAL A 1 91 ? -8.469 -4.338 -19.963 1.00 91.94 91 VAL A C 1
ATOM 704 O O . VAL A 1 91 ? -8.811 -4.806 -21.044 1.00 91.94 91 VAL A O 1
ATOM 707 N N . GLU A 1 92 ? -9.116 -3.331 -19.378 1.00 92.62 92 GLU A N 1
ATOM 708 C CA . GLU A 1 92 ? -10.168 -2.587 -20.078 1.00 92.62 92 GLU A CA 1
ATOM 709 C C . GLU A 1 92 ? -9.536 -1.716 -21.176 1.00 92.62 92 GLU A C 1
ATOM 711 O O . GLU A 1 92 ? -8.507 -1.064 -20.954 1.00 92.62 92 GLU A O 1
ATOM 716 N N . ASP A 1 93 ? -10.156 -1.697 -22.357 1.00 91.56 93 ASP A N 1
ATOM 717 C CA . ASP A 1 93 ? -9.664 -0.927 -23.498 1.00 91.56 93 ASP A CA 1
ATOM 718 C C . ASP A 1 93 ? -9.568 0.568 -23.161 1.00 91.56 93 ASP A C 1
ATOM 720 O O . ASP A 1 93 ? -10.496 1.183 -22.634 1.00 91.56 93 ASP A O 1
ATOM 724 N N . GLY A 1 94 ? -8.424 1.173 -23.489 1.00 91.00 94 GLY A N 1
ATOM 725 C CA . GLY A 1 94 ? -8.192 2.609 -23.309 1.00 91.00 94 GLY A CA 1
ATOM 726 C C . GLY A 1 94 ? -7.751 3.041 -21.906 1.00 91.00 94 GLY A C 1
ATOM 727 O O . GLY A 1 94 ? -7.509 4.233 -21.697 1.00 91.00 94 GLY A O 1
ATOM 728 N N . LEU A 1 95 ? -7.579 2.121 -20.950 1.00 92.69 95 LEU A N 1
ATOM 729 C CA . LEU A 1 95 ? -6.979 2.461 -19.658 1.00 92.69 95 LEU A CA 1
ATOM 730 C C . LEU A 1 95 ? -5.475 2.737 -19.798 1.00 92.69 95 LEU A C 1
ATOM 732 O O . LEU A 1 95 ? -4.686 1.869 -20.164 1.00 92.69 95 LEU A O 1
ATOM 736 N N . SER A 1 96 ? -5.057 3.956 -19.446 1.00 96.50 96 SER A N 1
ATOM 737 C CA . SER A 1 96 ? -3.635 4.294 -19.348 1.00 96.50 96 SER A CA 1
ATOM 738 C C . SER A 1 96 ? -3.043 3.826 -18.017 1.00 96.50 96 SER A C 1
ATOM 740 O O . SER A 1 96 ? -3.704 3.874 -16.976 1.00 96.50 96 SER A O 1
ATOM 742 N N . LEU A 1 97 ? -1.760 3.450 -18.025 1.00 95.88 97 LEU A N 1
ATOM 743 C CA . LEU A 1 97 ? -1.028 3.044 -16.819 1.00 95.88 97 LEU A CA 1
ATOM 744 C C . LEU A 1 97 ? -1.126 4.093 -15.697 1.00 95.88 97 LEU A C 1
ATOM 746 O O . LEU A 1 97 ? -1.370 3.764 -14.537 1.00 95.88 97 LEU A O 1
ATOM 750 N N . THR A 1 98 ? -0.994 5.374 -16.051 1.00 96.94 98 THR A N 1
ATOM 751 C CA . THR A 1 98 ? -1.106 6.498 -15.112 1.00 96.94 98 THR A CA 1
ATOM 752 C C . THR A 1 98 ? -2.494 6.579 -14.476 1.00 96.94 98 THR A C 1
ATOM 754 O O . THR A 1 98 ? -2.602 6.815 -13.272 1.00 96.94 98 THR A O 1
ATOM 757 N N . ALA A 1 99 ? -3.562 6.363 -15.253 1.00 96.75 99 ALA A N 1
ATOM 758 C CA . ALA A 1 99 ? -4.929 6.381 -14.736 1.00 96.75 99 ALA A CA 1
ATOM 759 C C . ALA A 1 99 ? -5.193 5.210 -13.778 1.00 96.75 99 ALA A C 1
ATOM 761 O O . ALA A 1 99 ? -5.781 5.415 -12.714 1.00 96.75 99 ALA A O 1
ATOM 762 N N . VAL A 1 100 ? -4.707 4.008 -14.114 1.00 97.06 100 VAL A N 1
ATOM 763 C CA . VAL A 1 100 ? -4.827 2.813 -13.261 1.00 97.06 100 VAL A CA 1
ATOM 764 C C . VAL A 1 100 ? -4.134 3.037 -11.916 1.00 97.06 100 VAL A C 1
ATOM 766 O O . VAL A 1 100 ? -4.763 2.880 -10.870 1.00 97.06 100 VAL A O 1
ATOM 769 N N . ARG A 1 101 ? -2.885 3.514 -11.921 1.00 97.19 101 ARG A N 1
ATOM 770 C CA . ARG A 1 101 ? -2.123 3.822 -10.695 1.00 97.19 101 ARG A CA 1
ATOM 771 C C . ARG A 1 101 ? -2.799 4.877 -9.829 1.00 97.19 101 ARG A C 1
ATOM 773 O O . ARG A 1 101 ? -2.954 4.694 -8.620 1.00 97.19 101 ARG A O 1
ATOM 780 N N . ALA A 1 102 ? -3.271 5.963 -10.444 1.00 96.88 102 ALA A N 1
ATOM 781 C CA . ALA A 1 102 ? -4.016 7.000 -9.734 1.00 96.88 102 ALA A CA 1
ATOM 782 C C . ALA A 1 102 ? -5.291 6.437 -9.084 1.00 96.88 102 ALA A C 1
ATOM 784 O O . ALA A 1 102 ? -5.634 6.805 -7.955 1.00 96.88 102 ALA A O 1
ATOM 785 N N . ARG A 1 103 ? -5.980 5.513 -9.766 1.00 97.50 103 ARG A N 1
ATOM 786 C CA . ARG A 1 103 ? -7.175 4.858 -9.233 1.00 97.50 103 ARG A CA 1
ATOM 787 C C . ARG A 1 103 ? -6.851 3.921 -8.071 1.00 97.50 103 ARG A C 1
ATOM 789 O O . ARG A 1 103 ? -7.525 4.023 -7.047 1.00 97.50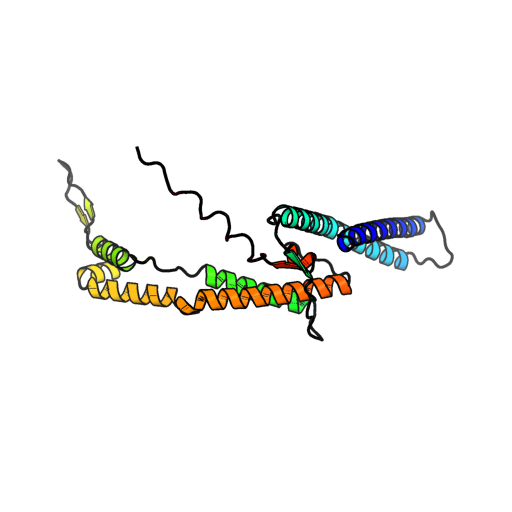 103 ARG A O 1
ATOM 796 N N . ILE A 1 104 ? -5.820 3.081 -8.191 1.00 96.81 104 ILE A N 1
ATOM 797 C CA . ILE A 1 104 ? -5.345 2.196 -7.114 1.00 96.81 104 ILE A CA 1
ATOM 798 C C . ILE A 1 104 ? -5.033 3.016 -5.862 1.00 96.81 104 ILE A C 1
ATOM 800 O O . ILE A 1 104 ? -5.568 2.725 -4.793 1.00 96.81 104 ILE A O 1
ATOM 804 N N . LYS A 1 105 ? -4.249 4.092 -6.002 1.00 97.12 105 LYS A N 1
ATOM 805 C CA . LYS A 1 105 ? -3.886 4.973 -4.885 1.00 97.12 105 LYS A CA 1
ATOM 806 C C . LYS A 1 105 ? -5.118 5.547 -4.179 1.00 97.12 105 LYS A C 1
ATOM 808 O O . LYS A 1 105 ? -5.228 5.451 -2.960 1.00 97.12 105 LYS A O 1
ATOM 813 N N . LYS A 1 106 ? -6.084 6.077 -4.938 1.00 97.94 106 LYS A N 1
ATOM 814 C CA . LYS A 1 106 ? -7.334 6.627 -4.383 1.00 97.94 106 LYS A CA 1
ATOM 815 C C . LYS A 1 106 ? -8.144 5.575 -3.611 1.00 97.94 106 LYS A C 1
ATOM 817 O O . LYS A 1 106 ? -8.730 5.876 -2.568 1.00 97.94 106 LYS A O 1
ATOM 822 N N . LEU A 1 107 ? -8.202 4.343 -4.116 1.00 97.81 107 LEU A N 1
ATOM 823 C CA . LEU A 1 107 ? -8.905 3.247 -3.444 1.00 97.81 107 LEU A CA 1
ATOM 824 C C . LEU A 1 107 ? -8.171 2.809 -2.172 1.00 97.81 107 LEU A C 1
ATOM 826 O O . LEU A 1 107 ? -8.811 2.634 -1.138 1.00 97.81 107 LEU A O 1
ATOM 830 N N . GLN A 1 108 ? -6.841 2.711 -2.207 1.00 97.38 108 GLN A N 1
ATOM 831 C CA . GLN A 1 108 ? -6.022 2.408 -1.029 1.00 97.38 108 GLN A CA 1
ATOM 832 C C . GLN A 1 108 ? -6.178 3.472 0.064 1.00 97.38 108 GLN A C 1
ATOM 834 O O . GLN A 1 108 ? -6.341 3.129 1.234 1.00 97.38 108 GLN A O 1
ATOM 839 N N . GLU A 1 109 ? -6.194 4.755 -0.306 1.00 97.56 109 GLU A N 1
ATOM 840 C CA . GLU A 1 109 ? -6.490 5.861 0.613 1.00 97.56 109 GLU A CA 1
ATOM 841 C C . GLU A 1 109 ? -7.885 5.709 1.235 1.00 97.56 109 GLU A C 1
ATOM 843 O O . GLU A 1 109 ? -8.043 5.868 2.445 1.00 97.56 109 GLU A O 1
ATOM 848 N N . SER A 1 110 ? -8.884 5.320 0.438 1.00 97.31 110 SER A N 1
ATOM 849 C CA . SER A 1 110 ? -10.247 5.072 0.925 1.00 97.31 110 SER A CA 1
ATOM 850 C C . SER A 1 110 ? -10.288 3.910 1.925 1.00 97.31 110 SER A C 1
ATOM 852 O O . SER A 1 110 ? -10.846 4.056 3.012 1.00 97.31 110 SER A O 1
ATOM 854 N N . VAL A 1 111 ? -9.629 2.785 1.623 1.00 97.69 111 VAL A N 1
ATOM 855 C CA . VAL A 1 111 ? -9.492 1.648 2.552 1.00 97.69 111 VAL A CA 1
ATOM 856 C C . VAL A 1 111 ? -8.787 2.077 3.842 1.00 97.69 111 VAL A C 1
ATOM 858 O O . VAL A 1 111 ? -9.233 1.725 4.935 1.00 97.69 111 VAL A O 1
ATOM 861 N N . ALA A 1 112 ? -7.717 2.869 3.742 1.00 97.31 112 ALA A N 1
ATOM 862 C CA . ALA A 1 112 ? -6.982 3.364 4.902 1.00 97.31 112 ALA A CA 1
ATOM 863 C C . ALA A 1 112 ? -7.846 4.272 5.792 1.00 97.31 112 ALA A C 1
ATOM 865 O O . ALA A 1 112 ? -7.782 4.160 7.016 1.00 97.31 112 ALA A O 1
ATOM 866 N N . VAL A 1 113 ? -8.678 5.135 5.200 1.00 96.44 113 VAL A N 1
ATOM 867 C CA . VAL A 1 113 ? -9.646 5.956 5.942 1.00 96.44 113 VAL A CA 1
ATOM 868 C C . VAL A 1 113 ? -10.645 5.065 6.678 1.00 96.44 113 VAL A C 1
ATOM 870 O O . VAL A 1 113 ? -10.820 5.236 7.882 1.00 96.44 113 VAL A O 1
ATOM 873 N N . LEU A 1 114 ? -11.240 4.074 6.005 1.00 96.81 114 LEU A N 1
ATOM 874 C CA . LEU A 1 114 ? -12.228 3.179 6.622 1.00 96.81 114 LEU A CA 1
ATOM 875 C C . LEU A 1 114 ? -11.644 2.344 7.765 1.00 96.81 114 LEU A C 1
ATOM 877 O O . LEU A 1 114 ? -12.284 2.214 8.807 1.00 96.81 114 LEU A O 1
ATOM 881 N N . LYS A 1 115 ? -10.418 1.832 7.610 1.00 96.62 115 LYS A N 1
ATOM 882 C CA . LYS A 1 115 ? -9.726 1.058 8.656 1.00 96.62 115 LYS A CA 1
ATOM 883 C C . LYS A 1 115 ? -9.335 1.899 9.877 1.00 96.62 115 LYS A C 1
ATOM 885 O O . LYS A 1 115 ? -9.155 1.341 10.954 1.00 96.62 115 LYS A O 1
ATOM 890 N N . ARG A 1 116 ? -9.198 3.223 9.734 1.00 96.69 116 ARG A N 1
ATOM 891 C CA . ARG A 1 116 ? -8.869 4.140 10.843 1.00 96.69 116 ARG A CA 1
ATOM 892 C C . ARG A 1 116 ? -10.079 4.564 11.671 1.00 96.69 116 ARG A C 1
ATOM 894 O O . ARG A 1 116 ? -9.885 5.085 12.767 1.00 96.69 116 ARG A O 1
ATOM 901 N N . VAL A 1 117 ? -11.304 4.380 11.173 1.00 95.31 117 VAL A N 1
ATOM 902 C CA . VAL A 1 117 ? -12.505 4.770 11.923 1.00 95.31 117 VAL A CA 1
ATOM 903 C C . VAL A 1 117 ? -12.636 3.872 13.161 1.00 95.31 117 VAL A C 1
ATOM 905 O O . VAL A 1 117 ? -12.694 2.648 13.014 1.00 95.31 117 VAL A O 1
ATOM 908 N N . PRO A 1 118 ? -12.699 4.442 14.379 1.00 94.44 118 PRO A N 1
ATOM 909 C CA . PRO A 1 118 ? -12.748 3.654 15.602 1.00 94.44 118 PRO A CA 1
ATOM 910 C C . PRO A 1 118 ? -14.016 2.799 15.657 1.00 94.44 118 PRO A C 1
ATOM 912 O O . PRO A 1 118 ? -15.103 3.235 15.270 1.00 94.44 118 PRO A O 1
ATOM 915 N N . ILE A 1 119 ? -13.869 1.578 16.167 1.00 96.19 119 ILE A N 1
ATOM 916 C CA . ILE A 1 119 ? -14.986 0.702 16.519 1.00 96.19 119 ILE A CA 1
ATOM 917 C C . ILE A 1 119 ? -15.219 0.890 18.021 1.00 96.19 119 ILE A C 1
ATOM 919 O O . ILE A 1 119 ? -14.315 0.586 18.807 1.00 96.19 119 ILE A O 1
ATOM 923 N N . PRO A 1 120 ? -16.373 1.436 18.446 1.00 95.94 120 PRO A N 1
ATOM 924 C CA . PRO A 1 120 ? -16.661 1.603 19.859 1.00 95.94 120 PRO A CA 1
ATOM 925 C C . PRO A 1 120 ? -16.607 0.251 20.570 1.00 95.94 120 PRO A C 1
ATOM 927 O O . PRO A 1 120 ? -17.210 -0.724 20.122 1.00 95.94 120 PRO A O 1
ATOM 930 N N . ALA A 1 121 ? -15.877 0.194 21.681 1.00 96.75 121 ALA A N 1
ATOM 931 C CA . ALA A 1 121 ? -15.830 -0.999 22.513 1.00 96.75 121 ALA A CA 1
ATOM 932 C C . ALA A 1 121 ? -17.235 -1.324 23.062 1.00 96.75 121 ALA A C 1
ATOM 934 O O . ALA A 1 121 ? -18.022 -0.401 23.296 1.00 96.75 121 ALA A O 1
ATOM 935 N N . PRO A 1 122 ? -17.558 -2.600 23.334 1.00 96.69 122 PRO A N 1
ATOM 936 C CA . PRO A 1 122 ? -18.874 -2.974 23.859 1.00 96.69 122 PRO A CA 1
ATOM 937 C C . PRO A 1 122 ? -19.210 -2.283 25.195 1.00 96.69 122 PRO A C 1
ATOM 939 O O . PRO A 1 122 ? -20.376 -2.045 25.494 1.00 96.69 122 PRO A O 1
ATOM 942 N N . ASP A 1 123 ? -18.197 -1.893 25.974 1.00 97.62 123 ASP A N 1
ATOM 943 C CA . ASP A 1 123 ? -18.317 -1.196 27.259 1.00 97.62 123 ASP A CA 1
ATOM 944 C C . ASP A 1 123 ? -18.229 0.341 27.153 1.00 97.62 123 ASP A C 1
ATOM 946 O O . ASP A 1 123 ? -18.167 1.036 28.172 1.00 97.62 123 ASP A O 1
ATOM 950 N N . ILE A 1 124 ? -18.221 0.908 25.939 1.00 98.06 124 ILE A N 1
ATOM 951 C CA . ILE A 1 124 ? -17.960 2.340 25.726 1.00 98.06 124 ILE A CA 1
ATOM 952 C C . ILE A 1 124 ? -18.919 3.236 26.517 1.00 98.06 124 ILE A C 1
ATOM 954 O O . ILE A 1 124 ? -18.495 4.230 27.102 1.00 98.06 124 ILE A O 1
ATOM 958 N N . ARG A 1 125 ? -20.192 2.846 26.638 1.00 98.12 125 ARG A N 1
ATOM 959 C CA . ARG A 1 125 ? -21.191 3.579 27.426 1.00 98.12 125 ARG A CA 1
ATOM 960 C C . ARG A 1 125 ? -20.806 3.658 28.904 1.00 98.12 125 ARG A C 1
ATOM 962 O O . ARG A 1 125 ? -20.907 4.729 29.498 1.00 98.12 125 ARG A O 1
ATOM 969 N N . GLN A 1 126 ? -20.317 2.566 29.493 1.00 98.31 126 GLN A N 1
ATOM 970 C CA . GLN A 1 126 ? -19.859 2.547 30.886 1.00 98.31 126 GLN A CA 1
ATOM 971 C C . GLN A 1 126 ? -18.614 3.422 31.080 1.00 98.31 126 GLN A C 1
ATOM 973 O O . GLN A 1 126 ? -18.497 4.113 32.098 1.00 98.31 126 GLN A O 1
ATOM 978 N N . LYS A 1 127 ? -17.709 3.445 30.094 1.00 98.25 127 LYS A N 1
ATOM 979 C CA . LYS A 1 127 ? -16.544 4.342 30.090 1.00 98.25 127 LYS A CA 1
ATOM 980 C C . LYS A 1 127 ? -16.963 5.809 30.035 1.00 98.25 127 LYS A C 1
ATOM 982 O O . LYS A 1 127 ? -16.484 6.593 30.849 1.00 98.25 127 LYS A O 1
ATOM 987 N N . VAL A 1 128 ? -17.907 6.168 29.162 1.00 97.94 128 VAL A N 1
ATOM 988 C CA . VAL A 1 128 ? -18.457 7.534 29.084 1.00 97.94 128 VAL A CA 1
ATOM 989 C C . VAL A 1 128 ? -19.146 7.923 30.393 1.00 97.94 128 VAL A C 1
ATOM 991 O O . VAL A 1 128 ? -18.897 9.005 30.914 1.00 97.94 128 VAL A O 1
ATOM 994 N N . GLN A 1 129 ? -19.953 7.037 30.980 1.00 98.06 129 GLN A N 1
ATOM 995 C CA . GLN A 1 129 ? -20.589 7.294 32.277 1.00 98.06 129 GLN A CA 1
ATOM 996 C C . GLN A 1 129 ? -19.566 7.506 33.397 1.00 98.06 129 GLN A C 1
ATOM 998 O O . GLN A 1 129 ? -19.725 8.414 34.210 1.00 98.06 129 GLN A O 1
ATOM 1003 N N . SER A 1 130 ? -18.525 6.673 33.450 1.00 97.69 130 SER A N 1
ATOM 1004 C CA . SER A 1 130 ? -17.444 6.806 34.432 1.00 97.69 130 SER A CA 1
ATOM 1005 C C . SER A 1 130 ? -16.691 8.122 34.252 1.00 97.69 130 SER A C 1
ATOM 1007 O O . SER A 1 130 ? -16.412 8.806 35.233 1.00 97.69 130 SER A O 1
ATOM 1009 N N . TYR A 1 131 ? -16.427 8.507 33.003 1.00 96.75 131 TYR A N 1
ATOM 1010 C CA . TYR A 1 131 ? -15.811 9.784 32.661 1.00 96.75 131 TYR A CA 1
ATOM 1011 C C . TYR A 1 131 ? -16.668 10.971 33.121 1.00 96.75 131 TYR A C 1
ATOM 1013 O O . TYR A 1 131 ? -16.180 11.814 33.869 1.00 96.75 131 TYR A O 1
ATOM 1021 N N . VAL A 1 132 ? -17.960 11.001 32.771 1.00 96.81 132 VAL A N 1
ATOM 1022 C CA . VAL A 1 132 ? -18.885 12.081 33.162 1.00 96.81 132 VAL A CA 1
ATOM 1023 C C . VAL A 1 132 ? -19.014 12.189 34.685 1.00 96.81 132 VAL A C 1
ATOM 1025 O O . VAL A 1 132 ? -18.947 13.291 35.221 1.00 96.81 132 VAL A O 1
ATOM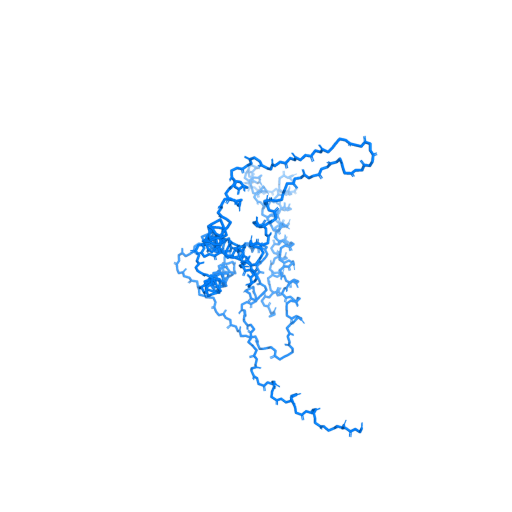 1028 N N . ARG A 1 133 ? -19.099 11.061 35.404 1.00 95.62 133 ARG A N 1
ATOM 1029 C CA . ARG A 1 133 ? -19.079 11.044 36.881 1.00 95.62 133 ARG A CA 1
ATOM 1030 C C . ARG A 1 133 ? -17.757 11.539 37.475 1.00 95.62 133 ARG A C 1
ATOM 1032 O O . ARG A 1 133 ? -17.732 12.025 38.601 1.00 95.62 133 ARG A O 1
ATOM 1039 N N . GLY A 1 134 ? -16.650 11.373 36.756 1.00 94.81 134 GLY A N 1
ATOM 1040 C CA . GLY A 1 134 ? -15.344 11.891 37.154 1.00 94.81 134 GLY A CA 1
ATOM 1041 C C . GLY A 1 134 ? -15.252 13.412 37.034 1.00 94.81 134 GLY A C 1
ATOM 1042 O O . GLY A 1 134 ? -14.621 14.039 37.881 1.00 94.81 134 GLY A O 1
ATOM 1043 N N . LEU A 1 135 ? -15.919 14.005 36.035 1.00 94.81 135 LEU A N 1
ATOM 1044 C CA . LEU A 1 135 ? -15.885 15.451 35.779 1.00 94.81 135 LEU A CA 1
ATOM 1045 C C . LEU A 1 135 ? -16.464 16.279 36.929 1.00 94.81 135 LEU A C 1
ATOM 1047 O O . LEU A 1 135 ? -16.008 17.389 37.171 1.00 94.81 135 LEU A O 1
ATOM 1051 N N . THR A 1 136 ? -17.448 15.756 37.656 1.00 91.44 136 THR A N 1
ATOM 1052 C CA . THR A 1 136 ? -18.149 16.505 38.710 1.00 91.44 136 THR A CA 1
ATOM 1053 C C . THR A 1 136 ? -17.370 16.602 40.022 1.00 91.44 136 THR A C 1
ATOM 1055 O O . THR A 1 136 ? -17.864 17.192 40.982 1.00 91.44 136 THR A O 1
ATOM 1058 N N . ARG A 1 137 ? -16.174 16.006 40.107 1.00 93.12 137 ARG A N 1
ATOM 1059 C CA . ARG A 1 137 ? -15.372 15.999 41.333 1.00 93.12 137 ARG A CA 1
ATOM 1060 C C . ARG A 1 137 ? -14.596 17.315 41.471 1.00 93.12 137 ARG A C 1
ATOM 1062 O O . ARG A 1 137 ? -13.843 17.660 40.560 1.00 93.12 137 ARG A O 1
ATOM 1069 N N . PRO A 1 138 ? -14.727 18.044 42.594 1.00 93.06 138 PRO A N 1
ATOM 1070 C CA . PRO A 1 138 ? -13.881 19.200 42.845 1.00 93.06 138 PRO A CA 1
ATOM 1071 C C . PRO A 1 138 ? -12.434 18.753 43.058 1.00 93.06 138 PRO A C 1
ATOM 1073 O O . PRO A 1 138 ? -12.167 17.656 43.553 1.00 93.06 138 PRO A O 1
ATOM 1076 N N . ILE A 1 139 ? -11.494 19.633 42.727 1.00 93.69 139 ILE A N 1
ATOM 1077 C CA . ILE A 1 139 ? -10.099 19.450 43.119 1.00 93.69 139 ILE A CA 1
ATOM 1078 C C . ILE A 1 139 ? -9.977 19.988 44.542 1.00 93.69 139 ILE A C 1
ATOM 1080 O O . ILE A 1 139 ? -10.183 21.182 44.772 1.00 93.69 139 ILE A O 1
ATOM 1084 N N . ILE A 1 140 ? -9.688 19.089 45.480 1.00 95.00 140 ILE A N 1
ATOM 1085 C CA . ILE A 1 140 ? -9.484 19.403 46.894 1.00 95.00 140 ILE A CA 1
ATOM 1086 C C . ILE A 1 140 ? -7.983 19.316 47.171 1.00 95.00 140 ILE A C 1
ATOM 1088 O O . ILE A 1 140 ? -7.356 18.311 46.840 1.00 95.00 140 ILE A O 1
ATOM 1092 N N . GLY A 1 141 ? -7.416 20.368 47.754 1.00 96.12 141 GLY A N 1
ATOM 1093 C CA . GLY A 1 141 ? -6.032 20.414 48.228 1.00 96.12 141 GLY A CA 1
ATOM 1094 C C . GLY A 1 141 ? -5.954 21.071 49.603 1.00 96.12 141 GLY A C 1
ATOM 1095 O O . GLY A 1 141 ? -6.949 21.620 50.077 1.00 96.12 141 GLY A O 1
ATOM 1096 N N . GLY A 1 142 ? -4.785 21.045 50.242 1.00 95.19 142 GLY A N 1
ATOM 1097 C CA . GLY A 1 142 ? -4.632 21.632 51.574 1.00 95.19 142 GLY A CA 1
ATOM 1098 C C . GLY A 1 142 ? -5.295 20.808 52.679 1.00 95.19 142 GLY A C 1
ATOM 1099 O O . GLY A 1 142 ? -5.964 21.375 53.538 1.00 95.19 142 GLY A O 1
ATOM 1100 N N . VAL A 1 143 ? -5.221 19.476 52.592 1.00 95.38 143 VAL A N 1
ATOM 1101 C CA . VAL A 1 143 ? -5.842 18.556 53.567 1.00 95.38 143 VAL A CA 1
ATOM 1102 C C . VAL A 1 143 ? -4.896 18.160 54.705 1.00 95.38 143 VAL A C 1
ATOM 1104 O O . VAL A 1 143 ? -5.355 17.563 55.678 1.00 95.38 143 VAL A O 1
ATOM 1107 N N . ASP A 1 144 ? -3.612 18.510 54.609 1.00 95.94 144 ASP A N 1
ATOM 1108 C CA . ASP A 1 144 ? -2.608 18.196 55.624 1.00 95.94 144 ASP A CA 1
ATOM 1109 C C . ASP A 1 144 ? -2.568 19.236 56.759 1.00 95.94 144 ASP A C 1
ATOM 1111 O O . ASP A 1 144 ? -3.052 20.367 56.648 1.00 95.94 144 ASP A O 1
ATOM 1115 N N . ALA A 1 145 ? -1.993 18.843 57.900 1.00 94.00 145 ALA A N 1
ATOM 1116 C CA . ALA A 1 145 ? -1.932 19.686 59.091 1.00 94.00 145 ALA A CA 1
ATOM 1117 C C . ALA A 1 145 ? -1.107 20.962 58.841 1.00 94.00 145 ALA A C 1
ATOM 1119 O O . ALA A 1 145 ? 0.082 20.900 58.540 1.00 94.00 145 ALA A O 1
ATOM 1120 N N . GLY A 1 146 ? -1.738 22.125 59.030 1.00 95.56 146 GLY A N 1
ATOM 1121 C CA . GLY A 1 146 ? -1.114 23.436 58.823 1.00 95.56 146 GLY A CA 1
ATOM 1122 C C . GLY A 1 146 ? -1.275 24.007 57.410 1.00 95.56 146 GLY A C 1
ATOM 1123 O O . GLY A 1 146 ? -0.888 25.153 57.188 1.00 95.56 146 GLY A O 1
ATOM 1124 N N . GLU A 1 147 ? -1.877 23.266 56.474 1.00 97.44 147 GLU A N 1
ATOM 1125 C CA . GLU A 1 147 ? -2.212 23.774 55.141 1.00 97.44 147 GLU A CA 1
ATOM 1126 C C . GLU A 1 147 ? -3.590 24.464 55.111 1.00 97.44 147 GLU A C 1
ATOM 1128 O O . GLU A 1 147 ? -4.476 24.188 55.921 1.00 97.44 147 GLU A O 1
ATOM 1133 N N . VAL A 1 148 ? -3.790 25.383 54.159 1.00 96.56 148 VAL A N 1
ATOM 1134 C CA . VAL A 1 148 ? -5.091 26.032 53.934 1.00 96.56 148 VAL A CA 1
ATOM 1135 C C . VAL A 1 148 ? -5.925 25.171 52.993 1.00 96.56 148 VAL A C 1
ATOM 1137 O O . VAL A 1 148 ? -5.543 24.977 51.838 1.00 96.56 148 VAL A O 1
ATOM 1140 N N . LEU A 1 149 ? -7.095 24.721 53.457 1.00 96.88 149 LEU A N 1
ATOM 1141 C CA . LEU A 1 149 ? -8.048 23.979 52.633 1.00 96.88 149 LEU A CA 1
ATOM 1142 C C . LEU A 1 149 ? -8.428 24.786 51.384 1.00 96.88 149 LEU A C 1
ATOM 1144 O O . LEU A 1 149 ? -8.989 25.881 51.472 1.00 96.88 149 LEU A O 1
ATOM 1148 N N . THR A 1 150 ? -8.177 24.209 50.210 1.00 97.06 150 THR A N 1
ATOM 1149 C CA . THR A 1 150 ? -8.581 24.768 48.919 1.00 97.06 150 THR A CA 1
ATOM 1150 C C . THR A 1 150 ? -9.559 23.828 48.229 1.00 97.06 150 THR A C 1
ATOM 1152 O O . THR A 1 150 ? -9.305 22.636 48.066 1.00 97.06 150 THR A O 1
ATOM 1155 N N . VAL A 1 151 ? -10.699 24.373 47.803 1.00 94.50 151 VAL A N 1
ATOM 1156 C CA . VAL A 1 151 ? -11.704 23.642 47.025 1.00 94.50 151 VAL A CA 1
ATOM 1157 C C . VAL A 1 151 ? -11.914 24.387 45.721 1.00 94.50 151 VAL A C 1
ATOM 1159 O O . VAL A 1 151 ? -12.458 25.493 45.701 1.00 94.50 151 VAL A O 1
ATOM 1162 N N . ARG A 1 152 ? -11.473 23.788 44.614 1.00 94.19 152 ARG A N 1
ATOM 1163 C CA . ARG A 1 152 ? -11.648 24.358 43.280 1.00 94.19 152 ARG A CA 1
ATOM 1164 C C . ARG A 1 152 ? -12.656 23.536 42.494 1.00 94.19 152 ARG A C 1
ATOM 1166 O O . ARG A 1 152 ? -12.374 22.412 42.080 1.00 94.19 152 ARG A O 1
ATOM 1173 N N . TRP A 1 153 ? -13.814 24.139 42.255 1.00 88.00 153 TRP A N 1
ATOM 1174 C CA . TRP A 1 153 ? -14.796 23.610 41.319 1.00 88.00 153 TRP A CA 1
ATOM 1175 C C . TRP A 1 153 ? -14.366 23.902 39.877 1.00 88.00 153 TRP A C 1
ATOM 1177 O O . TRP A 1 153 ? -13.904 25.018 39.602 1.00 88.00 153 TRP A O 1
ATOM 1187 N N . PRO A 1 154 ? -14.510 22.933 38.960 1.00 88.62 154 PRO A N 1
ATOM 1188 C CA . PRO A 1 154 ? -14.334 23.181 37.536 1.00 88.62 154 PRO A CA 1
ATOM 1189 C C . PRO A 1 154 ? -15.341 24.235 37.060 1.00 88.62 154 PRO A C 1
ATOM 1191 O O . PRO A 1 154 ? -16.474 24.288 37.545 1.00 88.62 154 PRO A O 1
ATOM 1194 N N . LYS A 1 155 ? -14.924 25.096 36.132 1.00 91.94 155 LYS A N 1
ATOM 1195 C CA . LYS A 1 155 ? -15.746 26.212 35.618 1.00 91.94 155 LYS A CA 1
ATOM 1196 C C . LYS A 1 155 ? -16.100 26.047 34.144 1.00 91.94 155 LYS A C 1
ATOM 1198 O O . LYS A 1 155 ? -16.825 26.861 33.579 1.00 91.94 155 LYS A O 1
ATOM 1203 N N . GLU A 1 156 ? -15.571 25.012 33.510 1.00 95.06 156 GLU A N 1
ATOM 1204 C CA . GLU A 1 156 ? -15.783 24.706 32.112 1.00 95.06 156 GLU A CA 1
ATOM 1205 C C . GLU A 1 156 ? -17.236 24.270 31.884 1.00 95.06 156 GLU A C 1
ATOM 1207 O O . GLU A 1 156 ? -17.795 23.468 32.635 1.00 95.06 156 GLU A O 1
ATOM 1212 N N . LEU A 1 157 ? -17.850 24.770 30.807 1.00 92.06 157 LEU A N 1
ATOM 1213 C CA . LEU A 1 157 ? -19.271 24.554 30.512 1.00 92.06 157 LEU A CA 1
ATOM 1214 C C . LEU A 1 157 ? -19.668 23.069 30.503 1.00 92.06 157 LEU A C 1
ATOM 1216 O O . LEU A 1 157 ? -20.712 22.704 31.037 1.00 92.06 157 LEU A O 1
ATOM 1220 N N . HIS A 1 158 ? -18.832 22.202 29.929 1.00 88.81 158 HIS A N 1
ATOM 1221 C CA . HIS A 1 158 ? -19.110 20.766 29.859 1.00 88.81 158 HIS A CA 1
ATOM 1222 C C . HIS A 1 158 ? -19.101 20.094 31.241 1.00 88.81 158 HIS A C 1
ATOM 1224 O O . HIS A 1 158 ? -19.823 19.121 31.445 1.00 88.81 158 HIS A O 1
ATOM 1230 N N . VAL A 1 159 ? -18.347 20.628 32.207 1.00 93.81 159 VAL A N 1
ATOM 1231 C CA . VAL A 1 159 ? -18.354 20.124 33.583 1.00 93.81 159 VAL A CA 1
ATOM 1232 C C . VAL A 1 159 ? -19.598 20.587 34.332 1.00 93.81 159 VAL A C 1
ATOM 1234 O O . VAL A 1 159 ? -20.225 19.791 35.026 1.00 93.81 159 VAL A O 1
ATOM 1237 N N . LEU A 1 160 ? -20.020 21.839 34.132 1.00 93.06 160 LEU A N 1
ATOM 1238 C CA . LEU A 1 160 ? -21.301 22.318 34.661 1.00 93.06 160 LEU A CA 1
ATOM 1239 C C . LEU A 1 160 ? -22.471 21.498 34.100 1.00 93.06 160 LEU A C 1
ATOM 1241 O O . LEU A 1 160 ? -23.373 21.123 34.844 1.00 93.06 160 LEU A O 1
ATOM 1245 N N . MET A 1 161 ? -22.428 21.144 32.811 1.00 92.81 161 MET A N 1
ATOM 1246 C CA . MET A 1 161 ? -23.402 20.227 32.212 1.00 92.81 161 MET A CA 1
ATOM 1247 C C . MET A 1 161 ? -23.350 18.827 32.831 1.00 92.81 161 MET A C 1
ATOM 1249 O O . MET A 1 161 ? -24.404 18.263 33.109 1.00 92.81 161 MET A O 1
ATOM 1253 N N . ALA A 1 162 ? -22.157 18.276 33.078 1.00 95.12 162 ALA A N 1
ATOM 1254 C CA . ALA A 1 162 ? -22.004 16.993 33.766 1.00 95.12 162 ALA A CA 1
ATOM 1255 C C . ALA A 1 162 ? -22.598 17.024 35.184 1.00 95.12 162 ALA A C 1
ATOM 1257 O O . ALA A 1 162 ? -23.161 16.032 35.630 1.00 95.12 162 ALA A O 1
ATOM 1258 N N . PHE A 1 163 ? -22.488 18.159 35.880 1.00 93.62 163 PHE A N 1
ATOM 1259 C CA . PHE A 1 163 ? -23.025 18.341 37.228 1.00 93.62 163 PHE A CA 1
ATOM 1260 C C . PHE A 1 163 ? -24.553 18.479 37.237 1.00 93.62 163 PHE A C 1
ATOM 1262 O O . PHE A 1 163 ? -25.219 17.867 38.065 1.00 93.62 163 PHE A O 1
ATOM 1269 N N . LEU A 1 164 ? -25.111 19.276 36.320 1.00 95.44 164 LEU A N 1
ATOM 1270 C CA . LEU A 1 164 ? -26.546 19.574 36.281 1.00 95.44 164 LEU A CA 1
ATOM 1271 C C . LEU A 1 164 ? -27.372 18.478 35.596 1.00 95.44 164 LEU A C 1
ATOM 1273 O O . LEU A 1 164 ? -28.515 18.246 35.980 1.00 95.44 164 LEU A O 1
ATOM 1277 N N . GLN A 1 165 ? -26.833 17.855 34.544 1.00 96.69 165 GLN A N 1
ATOM 1278 C CA . GLN A 1 165 ? -27.546 16.906 33.681 1.00 96.69 165 GLN A CA 1
ATOM 1279 C C . GLN A 1 165 ? -26.609 15.788 33.169 1.00 96.69 165 GLN A C 1
ATOM 1281 O O . GLN A 1 165 ? -26.377 15.680 31.955 1.00 96.69 165 GLN A O 1
ATOM 1286 N N . PRO A 1 166 ? -26.054 14.945 34.061 1.00 96.25 166 PRO A N 1
ATOM 1287 C CA . PRO A 1 166 ? -25.063 13.938 33.684 1.00 96.25 166 PRO A CA 1
ATOM 1288 C C . PRO A 1 166 ? -25.580 12.954 32.629 1.00 96.25 166 PRO A C 1
ATOM 1290 O O . PRO A 1 166 ? -24.869 12.652 31.671 1.00 96.25 166 PRO A O 1
ATOM 1293 N N . GLU A 1 167 ? -26.825 12.495 32.743 1.00 97.50 167 GLU A N 1
ATOM 1294 C CA . GLU A 1 167 ? -27.428 11.541 31.808 1.00 97.50 167 GLU A CA 1
ATOM 1295 C C . GLU A 1 167 ? -27.566 12.146 30.406 1.00 97.50 167 GLU A C 1
ATOM 1297 O O . GLU A 1 167 ? -27.227 11.500 29.416 1.00 97.50 167 GLU A O 1
ATOM 1302 N N . VAL A 1 168 ? -27.983 13.414 30.312 1.00 96.50 168 VAL A N 1
ATOM 1303 C CA . VAL A 1 168 ? -28.112 14.126 29.028 1.00 96.50 168 VAL A CA 1
ATOM 1304 C C . VAL A 1 168 ? -26.748 14.267 28.353 1.00 96.50 168 VAL A C 1
ATOM 1306 O O . VAL A 1 168 ? -26.640 14.085 27.138 1.00 96.50 168 VAL A O 1
ATOM 1309 N N . LEU A 1 169 ? -25.694 14.567 29.119 1.00 96.38 169 LEU A N 1
ATOM 1310 C CA . LEU A 1 169 ? -24.339 14.649 28.578 1.00 96.38 169 LEU A CA 1
ATOM 1311 C C . LEU A 1 169 ? -23.836 13.278 28.099 1.00 96.38 169 LEU A C 1
ATOM 1313 O O . LEU A 1 169 ? -23.250 13.201 27.020 1.00 96.38 169 LEU A O 1
ATOM 1317 N N . VAL A 1 170 ? -24.105 12.200 28.847 1.00 97.56 170 VAL A N 1
ATOM 1318 C CA . VAL A 1 170 ? -23.776 10.825 28.428 1.00 97.56 170 VAL A CA 1
ATOM 1319 C C . VAL A 1 170 ? -24.459 10.480 27.106 1.00 97.56 170 VAL A C 1
ATOM 1321 O O . VAL A 1 170 ? -23.779 10.012 26.194 1.00 97.56 170 VAL A O 1
ATOM 1324 N N . GLU A 1 171 ? -25.762 10.736 26.963 1.00 98.00 171 GLU A N 1
ATOM 1325 C CA . GLU A 1 171 ? -26.474 10.441 25.712 1.00 98.00 171 GLU A CA 1
ATOM 1326 C C . GLU A 1 171 ? -25.934 11.257 24.533 1.00 98.00 171 GLU A C 1
ATOM 1328 O O . GLU A 1 171 ? -25.753 10.711 23.447 1.00 98.00 171 GLU A O 1
ATOM 1333 N N . ARG A 1 172 ? -25.600 12.539 24.737 1.00 97.56 172 ARG A N 1
ATOM 1334 C CA . ARG A 1 172 ? -24.992 13.374 23.685 1.00 97.56 172 ARG A CA 1
ATOM 1335 C C . ARG A 1 172 ? -23.624 12.853 23.251 1.00 97.56 172 ARG A C 1
ATOM 1337 O O . ARG A 1 172 ? -23.360 12.772 22.054 1.00 97.56 172 ARG A O 1
ATOM 1344 N N . LEU A 1 173 ? -22.770 12.472 24.201 1.00 97.44 173 LEU A N 1
ATOM 1345 C CA . LEU A 1 173 ? -21.462 11.886 23.898 1.00 97.44 173 LEU A CA 1
ATOM 1346 C C . LEU A 1 173 ? -21.607 10.538 23.184 1.00 97.44 173 LEU A C 1
ATOM 1348 O O . LEU A 1 173 ? -20.901 10.284 22.214 1.00 97.44 173 LEU A O 1
ATOM 1352 N N . MET A 1 174 ? -22.547 9.695 23.616 1.00 98.31 174 MET A N 1
ATOM 1353 C CA . MET A 1 174 ? -22.840 8.425 22.950 1.00 98.31 174 MET A CA 1
ATOM 1354 C C . MET A 1 174 ? -23.369 8.628 21.529 1.00 98.31 174 MET A C 1
ATOM 1356 O O . MET A 1 174 ? -22.945 7.916 20.621 1.00 98.31 174 MET A O 1
ATOM 1360 N N . ALA A 1 175 ? -24.252 9.605 21.315 1.00 97.81 175 ALA A N 1
ATOM 1361 C CA . ALA A 1 175 ? -24.740 9.960 19.988 1.00 97.81 175 ALA A CA 1
ATOM 1362 C C . ALA A 1 175 ? -23.592 10.407 19.072 1.00 97.81 175 ALA A C 1
ATOM 1364 O O . ALA A 1 175 ? -23.516 9.966 17.928 1.00 97.81 175 ALA A O 1
ATOM 1365 N N . GLU A 1 176 ? -22.661 11.209 19.588 1.00 98.00 176 GLU A N 1
ATOM 1366 C CA . GLU A 1 176 ? -21.499 11.673 18.831 1.00 98.00 176 GLU A CA 1
ATOM 1367 C C . GLU A 1 176 ? -20.508 10.543 18.518 1.00 98.00 176 GLU A C 1
ATOM 1369 O O . GLU A 1 176 ? -20.063 10.407 17.378 1.00 98.00 176 GLU A O 1
ATOM 1374 N N . ILE A 1 177 ? -20.216 9.672 19.488 1.00 97.56 177 ILE A N 1
ATOM 1375 C CA . ILE A 1 177 ? -19.399 8.468 19.272 1.00 97.56 177 ILE A CA 1
ATOM 1376 C C . ILE A 1 177 ? -20.037 7.587 18.197 1.00 97.56 177 ILE A C 1
ATOM 1378 O O . ILE A 1 177 ? -19.350 7.156 17.274 1.00 97.56 177 ILE A O 1
ATOM 1382 N N . ASN A 1 178 ? -21.349 7.356 18.277 1.00 96.75 178 ASN A N 1
ATOM 1383 C CA . ASN A 1 178 ? -22.077 6.580 17.278 1.00 96.75 178 ASN A CA 1
ATOM 1384 C C . ASN A 1 178 ? -22.053 7.262 15.906 1.00 96.75 178 ASN A C 1
ATOM 1386 O O . ASN A 1 178 ? -21.898 6.579 14.898 1.00 96.75 178 ASN A O 1
ATOM 1390 N N . ARG A 1 179 ? -22.159 8.593 15.843 1.00 97.44 179 ARG A N 1
ATOM 1391 C CA . ARG A 1 179 ? -22.059 9.354 14.592 1.00 97.44 179 ARG A CA 1
ATOM 1392 C C . ARG A 1 179 ? -20.689 9.169 13.945 1.00 97.44 179 ARG A C 1
ATOM 1394 O O . ARG A 1 179 ? -20.621 8.814 12.770 1.00 97.44 179 ARG A O 1
ATOM 1401 N N . ILE A 1 180 ? -19.609 9.356 14.706 1.00 96.19 180 ILE A N 1
ATOM 1402 C CA . ILE A 1 180 ? -18.229 9.162 14.233 1.00 96.19 180 ILE A CA 1
ATOM 1403 C C . ILE A 1 180 ? -18.026 7.714 13.785 1.00 96.19 180 ILE A C 1
ATOM 1405 O O . ILE A 1 180 ? -17.509 7.466 12.700 1.00 96.19 180 ILE A O 1
ATOM 1409 N N . ALA A 1 181 ? -18.488 6.756 14.588 1.00 95.50 181 ALA A N 1
ATOM 1410 C CA . ALA A 1 181 ? -18.356 5.340 14.295 1.00 95.50 181 ALA A CA 1
ATOM 1411 C C . ALA A 1 181 ? -19.173 4.888 13.079 1.00 95.50 181 ALA A C 1
ATOM 1413 O O . ALA A 1 181 ? -18.840 3.856 12.518 1.00 95.50 181 ALA A O 1
ATOM 1414 N N . ASN A 1 182 ? -20.203 5.621 12.650 1.00 96.44 182 ASN A N 1
ATOM 1415 C CA . ASN A 1 182 ? -21.022 5.282 11.479 1.00 96.44 182 ASN A CA 1
ATOM 1416 C C . ASN A 1 182 ? -20.791 6.217 10.276 1.00 96.44 182 ASN A C 1
ATOM 1418 O O . ASN A 1 182 ? -21.551 6.172 9.314 1.00 96.44 182 ASN A O 1
ATOM 1422 N N . THR A 1 183 ? -19.746 7.052 10.304 1.00 95.69 183 THR A N 1
ATOM 1423 C CA . THR A 1 183 ? -19.361 7.933 9.188 1.00 95.69 183 THR A CA 1
ATOM 1424 C C . THR A 1 183 ? -17.982 7.511 8.656 1.00 95.69 183 THR A C 1
ATOM 1426 O O . THR A 1 183 ? -17.065 7.341 9.457 1.00 95.69 183 THR A O 1
ATOM 1429 N N . PRO A 1 184 ? -17.769 7.350 7.332 1.00 94.69 184 PRO A N 1
ATOM 1430 C CA . PRO A 1 184 ? -18.715 7.595 6.236 1.00 94.69 184 PRO A CA 1
ATOM 1431 C C . PRO A 1 184 ? -19.716 6.458 5.977 1.00 94.69 184 PRO A C 1
ATOM 1433 O O . PRO A 1 184 ? -20.701 6.696 5.290 1.00 94.69 184 PRO A O 1
ATOM 1436 N N . TYR A 1 185 ? -19.485 5.259 6.519 1.00 94.94 185 TYR A N 1
ATOM 1437 C CA . TYR A 1 185 ? -20.388 4.111 6.376 1.00 94.94 185 TYR A CA 1
ATOM 1438 C C . TYR A 1 185 ? -20.791 3.543 7.740 1.00 94.94 185 TYR A C 1
ATOM 1440 O O . TYR A 1 185 ? -19.966 3.575 8.671 1.00 94.94 185 TYR A O 1
ATOM 1448 N N . PRO A 1 186 ? -21.997 2.947 7.844 1.00 97.25 186 PRO A N 1
ATOM 1449 C CA . PRO A 1 186 ? -22.403 2.175 9.010 1.00 97.25 186 PRO A CA 1
ATOM 1450 C C . PRO A 1 186 ? -21.391 1.077 9.354 1.00 97.25 186 PRO A C 1
ATOM 1452 O O . PRO A 1 186 ? -20.802 0.459 8.463 1.00 97.25 186 PRO A O 1
ATOM 1455 N N . LEU A 1 187 ? -21.211 0.794 10.649 1.00 93.94 187 LEU A N 1
ATOM 1456 C CA . LEU A 1 187 ? -20.272 -0.243 11.110 1.00 93.94 187 LEU A CA 1
ATOM 1457 C C . LEU A 1 187 ? -20.541 -1.607 10.461 1.00 93.94 187 LEU A C 1
ATOM 1459 O O . LEU A 1 187 ? -19.596 -2.274 10.049 1.00 93.94 187 LEU A O 1
ATOM 1463 N N . ALA A 1 188 ? -21.817 -1.982 10.328 1.00 95.56 188 ALA A N 1
ATOM 1464 C CA . ALA A 1 188 ? -22.237 -3.262 9.757 1.00 95.56 188 ALA A CA 1
ATOM 1465 C C . ALA A 1 188 ? -21.840 -3.432 8.280 1.00 95.56 188 ALA A C 1
ATOM 1467 O O . ALA A 1 188 ? -21.601 -4.547 7.831 1.00 95.56 188 ALA A O 1
ATOM 1468 N N . GLU A 1 189 ? -21.741 -2.334 7.528 1.00 97.31 189 GLU A N 1
ATOM 1469 C CA . GLU A 1 189 ? -21.411 -2.357 6.099 1.00 97.31 189 GLU A CA 1
ATOM 1470 C C . GLU A 1 189 ? -19.911 -2.173 5.845 1.00 97.31 189 GLU A C 1
ATOM 1472 O O . GLU A 1 189 ? -19.418 -2.479 4.761 1.00 97.31 189 GLU A O 1
ATOM 1477 N N . ARG A 1 190 ? -19.156 -1.678 6.833 1.00 95.94 190 ARG A N 1
ATOM 1478 C CA . ARG A 1 190 ? -17.753 -1.284 6.654 1.00 95.94 190 ARG A CA 1
ATOM 1479 C C . ARG A 1 190 ? -16.873 -2.427 6.168 1.00 95.94 190 ARG A C 1
ATOM 1481 O O . ARG A 1 190 ? -16.068 -2.215 5.267 1.00 95.94 190 ARG A O 1
ATOM 1488 N N . GLU A 1 191 ? -16.999 -3.609 6.763 1.00 96.19 191 GLU A N 1
ATOM 1489 C CA . GLU A 1 191 ? -16.184 -4.764 6.371 1.00 96.19 191 GLU A CA 1
ATOM 1490 C C . GLU A 1 191 ? -16.466 -5.177 4.926 1.00 96.19 191 GLU A C 1
ATOM 1492 O O . GLU A 1 191 ? -15.535 -5.418 4.160 1.00 96.19 191 GLU A O 1
ATOM 1497 N N . GLN A 1 192 ? -17.740 -5.167 4.523 1.00 97.00 192 GLN A N 1
ATOM 1498 C CA . GLN A 1 192 ? -18.136 -5.442 3.146 1.00 97.00 192 GLN A CA 1
ATOM 1499 C C . GLN A 1 192 ? -17.573 -4.393 2.180 1.00 97.00 192 GLN A C 1
ATOM 1501 O O . GLN A 1 192 ? -17.037 -4.761 1.137 1.00 97.00 192 GLN A O 1
ATOM 1506 N N . GLN A 1 193 ? -17.649 -3.106 2.530 1.00 97.75 193 GLN A N 1
ATOM 1507 C CA . GLN A 1 193 ? -17.106 -2.027 1.700 1.00 97.75 193 GLN A CA 1
ATOM 1508 C C . GLN A 1 193 ? -15.582 -2.108 1.577 1.00 97.75 193 GLN A C 1
ATOM 1510 O O . GLN A 1 193 ? -15.044 -1.942 0.486 1.00 97.75 193 GLN A O 1
ATOM 1515 N N . ILE A 1 194 ? -14.871 -2.406 2.670 1.00 96.62 194 ILE A N 1
ATOM 1516 C CA . ILE A 1 194 ? -13.421 -2.634 2.630 1.00 96.62 194 ILE A CA 1
ATOM 1517 C C . ILE A 1 194 ? -13.103 -3.811 1.706 1.00 96.62 194 ILE A C 1
ATOM 1519 O O . ILE A 1 194 ? -12.252 -3.667 0.834 1.00 96.62 194 ILE A O 1
ATOM 1523 N N . ALA A 1 195 ? -13.809 -4.935 1.850 1.00 97.31 195 ALA A N 1
ATOM 1524 C CA . ALA A 1 195 ? -13.586 -6.111 1.019 1.00 97.31 195 ALA A CA 1
ATOM 1525 C C . ALA A 1 195 ? -13.844 -5.828 -0.469 1.00 97.31 195 ALA A C 1
ATOM 1527 O O . ALA A 1 195 ? -13.100 -6.309 -1.318 1.00 97.31 195 ALA A O 1
ATOM 1528 N N . GLU A 1 196 ? -14.870 -5.042 -0.799 1.00 97.94 196 GLU A N 1
ATOM 1529 C CA . GLU A 1 196 ? -15.165 -4.658 -2.183 1.00 97.94 196 GLU A CA 1
ATOM 1530 C C . GLU A 1 196 ? -14.080 -3.747 -2.771 1.00 97.94 196 GLU A C 1
ATOM 1532 O O . GLU A 1 196 ? -13.582 -3.997 -3.868 1.00 97.94 196 GLU A O 1
ATOM 1537 N N . LEU A 1 197 ? -13.643 -2.736 -2.014 1.00 97.62 197 LEU A N 1
ATOM 1538 C CA . LEU A 1 197 ? -12.543 -1.863 -2.426 1.00 97.62 197 LEU A CA 1
ATOM 1539 C C . LEU A 1 197 ? -11.235 -2.646 -2.606 1.00 97.62 197 LEU A C 1
ATOM 1541 O O . LEU A 1 197 ? -10.499 -2.393 -3.557 1.00 97.62 197 LEU A O 1
ATOM 1545 N N . GLU A 1 198 ? -10.943 -3.602 -1.723 1.00 97.25 198 GLU A N 1
ATOM 1546 C CA . GLU A 1 198 ? -9.757 -4.461 -1.815 1.00 97.25 198 GLU A CA 1
ATOM 1547 C C . GLU A 1 198 ? -9.803 -5.391 -3.035 1.00 97.25 198 GLU A C 1
ATOM 1549 O O . GLU A 1 198 ? -8.776 -5.576 -3.689 1.00 97.25 198 GLU A O 1
ATOM 1554 N N . ARG A 1 199 ? -10.979 -5.919 -3.404 1.00 96.56 199 ARG A N 1
ATOM 1555 C CA . ARG A 1 199 ? -11.150 -6.677 -4.658 1.00 96.56 199 ARG A CA 1
ATOM 1556 C C . ARG A 1 199 ? -10.886 -5.812 -5.883 1.00 96.56 199 ARG A C 1
ATOM 1558 O O . ARG A 1 199 ? -10.206 -6.265 -6.800 1.00 96.56 199 ARG A O 1
ATOM 1565 N N . GLU A 1 200 ? -11.398 -4.582 -5.900 1.00 97.12 200 GLU A N 1
ATOM 1566 C CA . GLU A 1 200 ? -11.161 -3.669 -7.021 1.00 97.12 200 GLU A CA 1
ATOM 1567 C C . GLU A 1 200 ? -9.686 -3.257 -7.109 1.00 97.12 200 GLU A C 1
ATOM 1569 O O . GLU A 1 200 ? -9.134 -3.176 -8.205 1.00 97.12 200 GLU A O 1
ATOM 1574 N N . ILE A 1 201 ? -9.014 -3.062 -5.969 1.00 96.81 201 ILE A N 1
ATOM 1575 C CA . ILE A 1 201 ? -7.561 -2.846 -5.931 1.00 96.81 201 ILE A CA 1
ATOM 1576 C C . ILE A 1 201 ? -6.825 -4.046 -6.541 1.00 96.81 201 ILE A C 1
ATOM 1578 O O . ILE A 1 201 ? -5.985 -3.829 -7.410 1.00 96.81 201 ILE A O 1
ATOM 1582 N N . ASP A 1 202 ? -7.144 -5.287 -6.152 1.00 96.38 202 ASP A N 1
ATOM 1583 C CA . ASP A 1 202 ? -6.500 -6.487 -6.722 1.00 96.38 202 ASP A CA 1
ATOM 1584 C C . ASP A 1 202 ? -6.746 -6.592 -8.237 1.00 96.38 202 ASP A C 1
ATOM 1586 O O . ASP A 1 202 ? -5.809 -6.830 -9.003 1.00 96.38 202 ASP A O 1
ATOM 1590 N N . ARG A 1 203 ? -7.982 -6.332 -8.693 1.00 96.25 203 ARG A N 1
ATOM 1591 C CA . ARG A 1 203 ? -8.338 -6.296 -10.123 1.00 96.25 203 ARG A CA 1
ATOM 1592 C C . ARG A 1 203 ? -7.475 -5.290 -10.885 1.00 96.25 203 ARG A C 1
ATOM 1594 O O . ARG A 1 203 ? -6.864 -5.643 -11.895 1.00 96.25 203 ARG A O 1
ATOM 1601 N N . LEU A 1 204 ? -7.396 -4.055 -10.390 1.00 96.44 204 LEU A N 1
ATOM 1602 C CA . LEU A 1 204 ? -6.630 -2.982 -11.022 1.00 96.44 204 LEU A CA 1
ATOM 1603 C C . LEU A 1 204 ? -5.123 -3.234 -10.977 1.00 96.44 204 LEU A C 1
ATOM 1605 O O . LEU A 1 204 ? -4.443 -2.929 -11.949 1.00 96.44 204 LEU A O 1
ATOM 1609 N N . GLN A 1 205 ? -4.594 -3.819 -9.902 1.00 96.69 205 GLN A N 1
ATOM 1610 C CA . GLN A 1 205 ? -3.178 -4.186 -9.813 1.00 96.69 205 GLN A CA 1
ATOM 1611 C C . GLN A 1 205 ? -2.804 -5.249 -10.855 1.00 96.69 205 GLN A C 1
ATOM 1613 O O . GLN A 1 205 ? -1.744 -5.164 -11.471 1.00 96.69 205 GLN A O 1
ATOM 1618 N N . ARG A 1 206 ? -3.685 -6.222 -11.121 1.00 96.19 206 ARG A N 1
ATOM 1619 C CA . ARG A 1 206 ? -3.484 -7.191 -12.215 1.00 96.19 206 ARG A CA 1
ATOM 1620 C C . ARG A 1 206 ? -3.505 -6.519 -13.585 1.00 96.19 206 ARG A C 1
ATOM 1622 O O . ARG A 1 206 ? -2.675 -6.850 -14.428 1.00 96.19 206 ARG A O 1
ATOM 1629 N N . ALA A 1 207 ? -4.421 -5.576 -13.804 1.00 96.19 207 ALA A N 1
ATOM 1630 C CA . ALA A 1 207 ? -4.451 -4.790 -15.036 1.00 96.19 207 ALA A CA 1
ATOM 1631 C C . ALA A 1 207 ? -3.182 -3.932 -15.193 1.00 96.19 207 ALA A C 1
ATOM 1633 O O . ALA A 1 207 ? -2.613 -3.873 -16.281 1.00 96.19 207 ALA A O 1
ATOM 1634 N N . GLU A 1 208 ? -2.698 -3.322 -14.107 1.00 96.56 208 GLU A N 1
ATOM 1635 C CA . GLU A 1 208 ? -1.437 -2.578 -14.086 1.00 96.56 208 GLU A CA 1
ATOM 1636 C C . GLU A 1 208 ? -0.267 -3.463 -14.519 1.00 96.56 208 GLU A C 1
ATOM 1638 O O . GLU A 1 208 ? 0.465 -3.100 -15.438 1.00 96.56 208 GLU A O 1
ATOM 1643 N N . GLU A 1 209 ? -0.113 -4.639 -13.905 1.00 96.06 209 GLU A N 1
ATOM 1644 C CA . GLU A 1 209 ? 0.977 -5.562 -14.228 1.00 96.06 209 GLU A CA 1
ATOM 1645 C C . GLU A 1 209 ? 0.912 -6.025 -15.687 1.00 96.06 209 GLU A C 1
ATOM 1647 O O . GLU A 1 209 ? 1.940 -6.088 -16.359 1.00 96.06 209 GLU A O 1
ATOM 1652 N N . ALA A 1 210 ? -0.286 -6.275 -16.220 1.00 95.19 210 ALA A N 1
ATOM 1653 C CA . ALA A 1 210 ? -0.463 -6.613 -17.630 1.00 95.19 210 ALA A CA 1
ATOM 1654 C C . ALA A 1 210 ? 0.035 -5.498 -18.562 1.00 95.19 210 ALA A C 1
ATOM 1656 O O . ALA A 1 210 ? 0.749 -5.771 -19.528 1.00 95.19 210 ALA A O 1
ATOM 1657 N N . ILE A 1 211 ? -0.294 -4.238 -18.252 1.00 95.50 211 ILE A N 1
ATOM 1658 C CA . ILE A 1 211 ? 0.166 -3.074 -19.018 1.00 95.50 211 ILE A CA 1
ATOM 1659 C C . ILE A 1 211 ? 1.686 -2.914 -18.888 1.00 95.50 211 ILE A C 1
ATOM 1661 O O . ILE A 1 211 ? 2.359 -2.662 -19.887 1.00 95.50 211 ILE A O 1
ATOM 1665 N N . VAL A 1 212 ? 2.247 -3.084 -17.688 1.00 95.12 212 VAL A N 1
ATOM 1666 C CA . VAL A 1 212 ? 3.699 -3.030 -17.442 1.00 95.12 212 VAL A CA 1
ATOM 1667 C C . VAL A 1 212 ? 4.420 -4.082 -18.281 1.00 95.12 212 VAL A C 1
ATOM 1669 O O . VAL A 1 212 ? 5.369 -3.743 -18.985 1.00 95.12 212 VAL A O 1
ATOM 1672 N N . VAL A 1 213 ? 3.956 -5.333 -18.260 1.00 92.94 213 VAL A N 1
ATOM 1673 C CA . VAL A 1 213 ? 4.550 -6.422 -19.048 1.00 92.94 213 VAL A CA 1
ATOM 1674 C C . VAL A 1 213 ? 4.441 -6.141 -20.548 1.00 92.94 213 VAL A C 1
ATOM 1676 O O . VAL A 1 213 ? 5.428 -6.301 -21.260 1.00 92.94 213 VAL A O 1
ATOM 1679 N N . ALA A 1 214 ? 3.283 -5.678 -21.027 1.00 92.31 214 ALA A N 1
ATOM 1680 C CA . ALA A 1 214 ? 3.062 -5.408 -22.447 1.00 92.31 214 ALA A CA 1
ATOM 1681 C C . ALA A 1 214 ? 3.884 -4.219 -22.979 1.00 92.31 214 ALA A C 1
ATOM 1683 O O . ALA A 1 214 ? 4.329 -4.235 -24.123 1.00 92.31 214 ALA A O 1
ATOM 1684 N N . THR A 1 215 ? 4.081 -3.180 -22.164 1.00 93.12 215 THR A N 1
ATOM 1685 C CA . THR A 1 215 ? 4.746 -1.931 -22.585 1.00 93.12 215 THR A CA 1
ATOM 1686 C C . THR A 1 215 ? 6.223 -1.861 -22.202 1.00 93.12 215 THR A C 1
ATOM 1688 O O . THR A 1 215 ? 6.937 -0.977 -22.673 1.00 93.12 215 THR A O 1
ATOM 1691 N N . GLY A 1 216 ? 6.692 -2.748 -21.320 1.00 91.12 216 GLY A N 1
ATOM 1692 C CA . GLY A 1 216 ? 8.015 -2.648 -20.705 1.00 91.12 216 GLY A CA 1
ATOM 1693 C C . GLY A 1 216 ? 8.165 -1.438 -19.774 1.00 91.12 216 GLY A C 1
ATOM 1694 O O . GLY A 1 216 ? 9.290 -1.023 -19.488 1.00 91.12 216 GLY A O 1
ATOM 1695 N N . ALA A 1 217 ? 7.053 -0.841 -19.330 1.00 93.44 217 ALA A N 1
ATOM 1696 C CA . ALA A 1 217 ? 7.071 0.257 -18.373 1.00 93.44 217 ALA A CA 1
ATOM 1697 C C . ALA A 1 217 ? 7.665 -0.194 -17.023 1.00 93.44 217 ALA A C 1
ATOM 1699 O O . ALA A 1 217 ? 7.541 -1.361 -16.644 1.00 93.44 217 ALA A O 1
ATOM 1700 N N . PRO A 1 218 ? 8.294 0.714 -16.257 1.00 92.56 218 PRO A N 1
ATOM 1701 C CA . PRO A 1 218 ? 8.836 0.365 -14.951 1.00 92.56 218 PRO A CA 1
ATOM 1702 C C . PRO A 1 218 ? 7.710 0.023 -13.967 1.00 92.56 218 PRO A C 1
ATOM 1704 O O . PRO A 1 218 ? 6.705 0.740 -13.876 1.00 92.56 218 PRO A O 1
ATOM 1707 N N . ARG A 1 219 ? 7.906 -1.049 -13.192 1.00 93.81 219 ARG A N 1
ATOM 1708 C CA . ARG A 1 219 ? 7.029 -1.411 -12.068 1.00 93.81 219 ARG A CA 1
ATOM 1709 C C . ARG A 1 219 ? 7.147 -0.389 -10.943 1.00 93.81 219 ARG A C 1
ATOM 1711 O O . ARG A 1 219 ? 8.240 0.105 -10.663 1.00 93.81 219 ARG A O 1
ATOM 1718 N N . GLU A 1 220 ? 6.037 -0.110 -10.268 1.00 91.56 220 GLU A N 1
ATOM 1719 C CA . GLU A 1 220 ? 6.085 0.586 -8.983 1.00 91.56 220 GLU A CA 1
ATOM 1720 C C . GLU A 1 220 ? 6.569 -0.363 -7.882 1.00 91.56 220 GLU A C 1
ATOM 1722 O O . GLU A 1 220 ? 6.274 -1.562 -7.871 1.00 91.56 220 GLU A O 1
ATOM 1727 N N . GLY A 1 221 ? 7.342 0.177 -6.939 1.00 90.81 221 GLY A N 1
ATOM 1728 C CA . GLY A 1 221 ? 7.715 -0.570 -5.744 1.00 90.81 221 GLY A CA 1
ATOM 1729 C C . GLY A 1 221 ? 6.474 -0.891 -4.911 1.00 90.81 221 GLY A C 1
ATOM 1730 O O . GLY A 1 221 ? 5.575 -0.065 -4.795 1.00 90.81 221 GLY A O 1
ATOM 1731 N N . GLY A 1 222 ? 6.423 -2.080 -4.307 1.00 91.88 222 GLY A N 1
ATOM 1732 C CA . GLY A 1 222 ? 5.268 -2.477 -3.492 1.00 91.88 222 GLY A CA 1
ATOM 1733 C C . GLY A 1 222 ? 4.229 -3.339 -4.204 1.00 91.88 222 GLY A C 1
ATOM 1734 O O . GLY A 1 222 ? 3.278 -3.751 -3.543 1.00 91.88 222 GLY A O 1
ATOM 1735 N N . CYS A 1 223 ? 4.399 -3.646 -5.497 1.00 94.00 223 CYS A N 1
ATOM 1736 C CA . CYS A 1 223 ? 3.477 -4.537 -6.204 1.00 94.00 223 CYS A CA 1
ATOM 1737 C C . CYS A 1 223 ? 3.401 -5.910 -5.498 1.00 94.00 223 CYS A C 1
ATOM 1739 O O . CYS A 1 223 ? 4.453 -6.505 -5.215 1.00 94.00 223 CYS A O 1
ATOM 1741 N N . PRO A 1 224 ? 2.196 -6.420 -5.173 1.00 96.62 224 PRO A N 1
ATOM 1742 C CA . PRO A 1 224 ? 2.071 -7.688 -4.474 1.00 96.62 224 PRO A CA 1
ATOM 1743 C C . PRO A 1 224 ? 2.639 -8.865 -5.283 1.00 96.62 224 PRO A C 1
ATOM 1745 O O . PRO A 1 224 ? 2.368 -8.977 -6.480 1.00 96.62 224 PRO A O 1
ATOM 1748 N N . PRO A 1 225 ? 3.358 -9.805 -4.643 1.00 97.25 225 PRO A N 1
ATOM 1749 C CA . PRO A 1 225 ? 3.928 -10.977 -5.305 1.00 97.25 225 PRO A CA 1
ATOM 1750 C C . PRO A 1 225 ? 2.976 -11.762 -6.209 1.00 97.25 225 PRO A C 1
ATOM 1752 O O . PRO A 1 225 ? 3.337 -12.115 -7.326 1.00 97.25 225 PRO A O 1
ATOM 1755 N N . TRP A 1 226 ? 1.752 -12.030 -5.754 1.00 97.00 226 TRP A N 1
ATOM 1756 C CA . TRP A 1 226 ? 0.779 -12.814 -6.521 1.00 97.00 226 TRP A CA 1
ATOM 1757 C C . TRP A 1 226 ? 0.290 -12.093 -7.783 1.00 97.00 226 TRP A C 1
ATOM 1759 O O . TRP A 1 226 ? -0.044 -12.757 -8.763 1.00 97.00 226 TRP A O 1
ATOM 1769 N N . VAL A 1 227 ? 0.289 -10.755 -7.778 1.00 97.00 227 VAL A N 1
ATOM 1770 C CA . VAL A 1 227 ? -0.030 -9.933 -8.951 1.00 97.00 227 VAL A CA 1
ATOM 1771 C C . VAL A 1 227 ? 1.084 -10.064 -9.985 1.00 97.00 227 VAL A C 1
ATOM 1773 O O . VAL A 1 227 ? 0.803 -10.441 -11.118 1.00 97.00 227 VAL A O 1
ATOM 1776 N N . VAL A 1 228 ? 2.343 -9.858 -9.578 1.00 96.12 228 VAL A N 1
ATOM 1777 C CA . VAL A 1 228 ? 3.526 -9.984 -10.457 1.00 96.12 228 VAL A CA 1
ATOM 1778 C C . VAL A 1 228 ? 3.649 -11.393 -11.035 1.00 96.12 228 VAL A C 1
ATOM 1780 O O . VAL A 1 228 ? 4.009 -11.585 -12.193 1.00 96.12 228 VAL A O 1
ATOM 1783 N N . LEU A 1 229 ? 3.339 -12.405 -10.226 1.00 95.25 229 LEU A N 1
ATOM 1784 C CA . LEU A 1 229 ? 3.356 -13.800 -10.649 1.00 95.25 229 LEU A CA 1
ATOM 1785 C C . LEU A 1 229 ? 2.155 -14.180 -11.532 1.00 95.25 229 LEU A C 1
ATOM 1787 O O . LEU A 1 229 ? 2.185 -15.251 -12.135 1.00 95.25 229 LEU A O 1
ATOM 1791 N N . GLY A 1 230 ? 1.109 -13.348 -11.607 1.00 95.81 230 GLY A N 1
ATOM 1792 C CA . GLY A 1 230 ? -0.105 -13.637 -12.372 1.00 95.81 230 GLY A CA 1
ATOM 1793 C C . GLY A 1 230 ? -0.897 -14.829 -11.826 1.00 95.81 230 GLY A C 1
ATOM 1794 O O . GLY A 1 230 ? -1.511 -15.568 -12.597 1.00 95.81 230 GLY A O 1
ATOM 1795 N N . VAL A 1 231 ? -0.865 -15.051 -10.507 1.00 96.62 231 VAL A N 1
ATOM 1796 C CA . VAL A 1 231 ? -1.497 -16.212 -9.861 1.00 96.62 231 VAL A CA 1
ATOM 1797 C C . VAL A 1 231 ? -2.463 -15.818 -8.744 1.00 96.62 231 VAL A C 1
ATOM 1799 O O . VAL A 1 231 ? -2.533 -14.667 -8.302 1.00 96.62 231 VAL A O 1
ATOM 1802 N N . ARG A 1 232 ? -3.233 -16.797 -8.278 1.00 96.06 232 ARG A N 1
ATOM 1803 C CA . ARG A 1 232 ? -4.018 -16.758 -7.046 1.00 96.06 232 ARG A CA 1
ATOM 1804 C C . ARG A 1 232 ? -3.795 -18.057 -6.278 1.00 96.06 232 ARG A C 1
ATOM 1806 O O . ARG A 1 232 ? -3.820 -19.134 -6.863 1.00 96.06 232 ARG A O 1
ATOM 1813 N N . ALA A 1 233 ? -3.584 -17.945 -4.970 1.00 94.94 233 ALA A N 1
ATOM 1814 C CA . ALA A 1 233 ? -3.538 -19.099 -4.082 1.00 94.94 233 ALA A CA 1
ATOM 1815 C C . ALA A 1 233 ? -4.960 -19.577 -3.765 1.00 94.94 233 ALA A C 1
ATOM 1817 O O . ALA A 1 233 ? -5.809 -18.785 -3.343 1.00 94.94 233 ALA A O 1
ATOM 1818 N N . VAL A 1 234 ? -5.207 -20.869 -3.956 1.00 94.00 234 VAL A N 1
ATOM 1819 C CA . VAL A 1 234 ? -6.461 -21.540 -3.618 1.00 94.00 234 VAL A CA 1
ATOM 1820 C C . VAL A 1 234 ? -6.159 -22.623 -2.591 1.00 94.00 234 VAL A C 1
ATOM 1822 O O . VAL A 1 234 ? -5.364 -23.534 -2.828 1.00 94.00 234 VAL A O 1
ATOM 1825 N N . GLU A 1 235 ? -6.783 -22.512 -1.418 1.00 85.62 235 GLU A N 1
ATOM 1826 C CA . GLU A 1 235 ? -6.719 -23.566 -0.411 1.00 85.62 235 GLU A CA 1
ATOM 1827 C C . GLU A 1 235 ? -7.568 -24.753 -0.872 1.00 85.62 235 GLU A C 1
ATOM 1829 O O . GLU A 1 235 ? -8.793 -24.653 -1.005 1.00 85.62 235 GLU A O 1
ATOM 1834 N N . THR A 1 236 ? -6.940 -25.911 -1.077 1.00 81.88 236 THR A N 1
ATOM 1835 C CA . THR A 1 236 ? -7.675 -27.166 -1.241 1.00 81.88 236 THR A CA 1
ATOM 1836 C C . THR A 1 236 ? -8.439 -27.458 0.046 1.00 81.88 236 THR A C 1
ATOM 1838 O O . THR A 1 236 ? -7.849 -27.855 1.052 1.00 81.88 236 THR A O 1
ATOM 1841 N N . ARG A 1 237 ? -9.770 -27.310 0.018 1.00 67.81 237 ARG A N 1
ATOM 1842 C CA . ARG A 1 237 ? -10.697 -27.569 1.142 1.00 67.81 237 ARG A CA 1
ATOM 1843 C C . ARG A 1 237 ? -10.711 -29.030 1.657 1.00 67.81 237 ARG A C 1
ATOM 1845 O O . ARG A 1 237 ? -11.598 -29.397 2.416 1.00 67.81 237 ARG A O 1
ATOM 1852 N N . GLY A 1 238 ? -9.753 -29.874 1.273 1.00 61.44 238 GLY A N 1
ATOM 1853 C CA . GLY A 1 238 ? -9.853 -31.333 1.364 1.00 61.44 238 GLY A CA 1
ATOM 1854 C C . GLY A 1 238 ? -9.177 -32.043 2.541 1.00 61.44 238 GLY A C 1
ATOM 1855 O O . GLY A 1 238 ? -9.427 -33.231 2.697 1.00 61.44 238 GLY A O 1
ATOM 1856 N N . VAL A 1 239 ? -8.340 -31.402 3.373 1.00 55.47 239 VAL A N 1
ATOM 1857 C CA . VAL A 1 239 ? -7.490 -32.168 4.329 1.00 55.47 239 VAL A CA 1
ATOM 1858 C C . VAL A 1 239 ? -7.809 -31.937 5.815 1.00 55.47 239 VAL A C 1
ATOM 1860 O O . VAL A 1 239 ? -7.358 -32.694 6.668 1.00 55.47 239 VAL A O 1
ATOM 1863 N N . ARG A 1 240 ? -8.684 -30.987 6.180 1.00 53.34 240 ARG A N 1
ATOM 1864 C CA . ARG A 1 240 ? -9.039 -30.767 7.603 1.00 53.34 240 ARG A CA 1
ATOM 1865 C C . ARG A 1 240 ? -9.938 -31.845 8.234 1.00 53.34 240 ARG A C 1
ATOM 1867 O O . ARG A 1 240 ? -10.239 -31.747 9.418 1.00 53.34 240 ARG A O 1
ATOM 1874 N N . ALA A 1 241 ? -10.342 -32.882 7.499 1.00 52.31 241 ALA A N 1
ATOM 1875 C CA . ALA A 1 241 ? -11.225 -33.925 8.028 1.00 52.31 241 ALA A CA 1
ATOM 1876 C C . ALA A 1 241 ? -10.517 -35.029 8.851 1.00 52.31 241 ALA A C 1
ATOM 1878 O O . ALA A 1 241 ? -11.211 -35.817 9.486 1.00 52.31 241 ALA A O 1
ATOM 1879 N N . ALA A 1 242 ? -9.177 -35.107 8.889 1.00 52.62 242 ALA A N 1
ATOM 1880 C CA . ALA A 1 242 ? -8.484 -36.267 9.480 1.00 52.62 242 ALA A CA 1
ATOM 1881 C C . ALA A 1 242 ? -7.781 -36.043 10.840 1.00 52.62 242 ALA A C 1
ATOM 1883 O O . ALA A 1 242 ? -7.443 -37.023 11.499 1.00 52.62 242 ALA A O 1
ATOM 1884 N N . GLU A 1 243 ? -7.593 -34.807 11.318 1.00 50.59 243 GLU A N 1
ATOM 1885 C CA . GLU A 1 243 ? -6.847 -34.552 12.576 1.00 50.59 243 GLU A CA 1
ATOM 1886 C C . GLU A 1 243 ? -7.726 -34.320 13.823 1.00 50.59 243 GLU A C 1
ATOM 1888 O O . GLU A 1 243 ? -7.213 -34.151 14.927 1.00 50.59 243 GLU A O 1
ATOM 1893 N N . GLY A 1 244 ? -9.056 -34.382 13.694 1.00 50.25 244 GLY A N 1
ATOM 1894 C CA . GLY A 1 244 ? -9.993 -34.127 14.799 1.00 50.25 244 GLY A CA 1
ATOM 1895 C C . GLY A 1 244 ? -10.383 -35.328 15.678 1.00 50.25 244 GLY A C 1
ATOM 1896 O O . GLY A 1 244 ? -11.082 -35.127 16.667 1.00 50.25 244 GLY A O 1
ATOM 1897 N N . PHE A 1 245 ? -9.971 -36.566 15.366 1.00 45.94 245 PHE A N 1
ATOM 1898 C CA . PHE A 1 245 ? -10.542 -37.781 15.992 1.00 45.94 245 PHE A CA 1
ATOM 1899 C C . PHE A 1 245 ? -9.557 -38.632 16.828 1.00 45.94 245 PHE A C 1
ATOM 1901 O O . PHE A 1 245 ? -9.701 -39.847 16.921 1.00 45.94 245 PHE A O 1
ATOM 1908 N N . ARG A 1 246 ? -8.540 -38.035 17.472 1.00 47.94 246 ARG A N 1
ATOM 1909 C CA . ARG A 1 246 ? -7.662 -38.760 18.429 1.00 47.94 246 ARG A CA 1
ATOM 1910 C C . ARG A 1 246 ? -7.426 -38.037 19.760 1.00 47.94 246 ARG A C 1
ATOM 1912 O O . ARG A 1 246 ? -6.301 -37.966 20.245 1.00 47.94 246 ARG A O 1
ATOM 1919 N N . ARG A 1 247 ? -8.487 -37.539 20.399 1.00 48.12 247 ARG A N 1
ATOM 1920 C CA . ARG A 1 247 ? -8.478 -37.254 21.849 1.00 48.12 247 ARG A CA 1
ATOM 1921 C C . ARG A 1 247 ? -9.781 -37.720 22.498 1.00 48.12 247 ARG A C 1
ATOM 1923 O O . ARG A 1 247 ? -10.638 -36.926 22.852 1.00 48.12 247 ARG A O 1
ATOM 1930 N N . SER A 1 248 ? -9.911 -39.034 22.633 1.00 52.38 248 SER A N 1
ATOM 1931 C CA . SER A 1 248 ? -10.831 -39.689 23.561 1.00 52.38 248 SER A CA 1
ATOM 1932 C C . SER A 1 248 ? -10.065 -40.837 24.209 1.00 52.38 248 SER A C 1
ATOM 1934 O O . SER A 1 248 ? -9.564 -41.708 23.501 1.00 52.38 248 SER A O 1
ATOM 1936 N N . GLY A 1 249 ? -9.957 -40.802 25.536 1.00 51.62 249 GLY A N 1
ATOM 1937 C CA . GLY A 1 249 ? -9.526 -41.939 26.345 1.00 51.62 249 GLY A CA 1
ATOM 1938 C C . GLY A 1 249 ? -8.138 -41.801 26.960 1.00 51.62 249 GLY A C 1
ATOM 1939 O O . GLY A 1 249 ? -7.158 -42.221 26.359 1.00 51.62 249 GLY A O 1
ATOM 1940 N N . CYS A 1 250 ? -8.083 -41.231 28.165 1.00 45.97 250 CYS A N 1
ATOM 1941 C CA . CYS A 1 250 ? -7.397 -41.819 29.323 1.00 45.97 250 CYS A CA 1
ATOM 1942 C C . CYS A 1 250 ? -7.677 -40.938 30.548 1.00 45.97 250 CYS A C 1
ATOM 1944 O O . CYS A 1 250 ? -6.957 -39.984 30.831 1.00 45.97 250 CYS A O 1
ATOM 1946 N N . SER A 1 251 ? -8.772 -41.257 31.235 1.00 59.59 251 SER A N 1
ATOM 1947 C CA . SER A 1 251 ? -8.948 -40.951 32.652 1.00 59.59 251 SER A CA 1
ATOM 1948 C C . SER A 1 251 ? -8.288 -42.071 33.452 1.00 59.59 251 SER A C 1
ATOM 1950 O O . SER A 1 251 ? -8.553 -43.237 33.168 1.00 59.59 251 SER A O 1
ATOM 1952 N N . ASN A 1 252 ? -7.468 -41.703 34.431 1.00 56.44 252 ASN A N 1
ATOM 1953 C CA . ASN A 1 252 ? -7.261 -42.435 35.678 1.00 56.44 252 ASN A CA 1
ATOM 1954 C C . ASN A 1 252 ? -7.281 -41.402 36.800 1.00 56.44 252 ASN A C 1
ATOM 1956 O O . ASN A 1 252 ? -6.672 -40.327 36.588 1.00 56.44 252 ASN A O 1
#

Sequence (252 aa):
MALLSDARATAATRADELTAQISDVRDRLNGRVWRQGDDPAELRCEFDRLLAAEKALQRQRPIEADTIDRCKAWLAALPPATVLEQVAPVVEDGLSLTAVRARIKKLQESVAVLKRVPIPAPDIRQKVQSYVRGLTRPIIGGVDAGEVLTVRWPKELHVLMAFLQPEVLVERLMAEINRIANTPYPLAEREQQIAELEREIDRLQRAEEAIVVATGAPREGGCPPWVVLGVRAVETRGVRAAEGFRRSGCSN

Foldseek 3Di:
DVVLVVVVVVLVVVLVVLVVVLVVLVCCLVVVDDDPPDDNVVSVVVNVVSVVVNVVSVVQVVLSVVLVVLLVVVVVPDDPQKDKAFAQADADPPDDLVNLVVLLVVLVVVLVVLVPQDDQDPCNLVVLLVVLVVLQDWDWDQPDPPGDTDTHGDPDPLSVCSVPPVPVSSVVVVVVSCVSNQPPHHPVCSVVSSVVSVVVSLSSLLNSLVCCVVVVPRDDRPRRSCSVVSIDIDRPPPDPPPPPPPPDDDDD

Radius of gyration: 32.59 Å; chains: 1; bounding box: 67×69×101 Å

pLDDT: mean 91.88, std 11.51, range [45.94, 98.31]